Protein AF-0000000084753609 (afdb_homodimer)

pLDDT: mean 96.53, std 3.6, range [73.69, 98.88]

Nearest PDB structures (foldseek):
  3itw-assembly1_B-2  TM=7.436E-01  e=1.232E-09  Micromonospora sp. ML1
  3r4q-assembly2_D  TM=7.495E-01  e=1.807E-09  Agrobacterium fabrum str. C58
  3r4q-assembly3_E-2  TM=7.412E-01  e=5.348E-09  Agrobacterium fabrum str. C58
  4mym-assembly1_A-2  TM=7.554E-01  e=1.226E-08  Nocardioides sp. JS614
  2rbb-assembly1_B  TM=7.616E-01  e=1.679E-07  Paraburkholderia phytofirmans PsJN

Sequence (252 aa):
MTLRMELFTSDMEKSVNFYTEVLDFTMEGEKINKSYQPIKKGNVVLGIGPIGKLSKDHHFDPNLKNTQKGYGVEIVLEVDDIKEVYEQVKSNGYPIHGPLRMQSWGLEDFRLVDPDGYYLRITSKQMTLRMELFTSDMEKSVNFYTEVLDFTMEGEKINKSYQPIKKGNVVLGIGPIGKLSKDHHFDPNLKNTQKGYGVEIVLEVDDIKEVYEQVKSNGYPIHGPLRMQSWGLEDFRLVDPDGYYLRITSKQ

Foldseek 3Di:
DDDAEEDAAQDQVQQVCCCCQLVNWDWPDPDDDAAWTWTDDVRYIYIYHHLCPDDCPDPDHSPDDPDAGQVPHEAEAEDADQVVSLVSNVVVVADWPADWDQDPVGKTWTWDAGPSGHIYIYIYDD/DDDAEEDAAQDQVQQVCCCCQLVNWDWPDDDDDAAWTWTDDVRYIYIYHHLCPDDCPDPDHSPDDPDAGQVPHEAEAEDADQVVSLVSNVVVVADWPADWDQDPVGKTWTWDAGPRGHIYIYIYDD

Secondary structure (DSSP, 8-state):
-EEEEEEEES-HHHHHHIIIIIS--EESSSS--TT-EEEEETTEEEEEEEGGGS-TTSSS-TT--SPPTTTTEEEEEEES-HHHHHHHHHHTTPPPSEEEEE-TTS-EEEEEE-TT--EEEEEE--/-EEEEEEEES-HHHHHHIIIIIS--EESSSS--TT-EEEEETTEEEEEEEGGGS-TTSSS-TT--SPPTTTTEEEEEEES-HHHHHHHHHHHTPPPSEEEEE-TTS-EEEEEE-TT--EEEEEE--

Solvent-accessible surface area (backbone atoms only — not comparable to full-atom values): 13675 Å² total; per-residue (Å²): 73,45,61,36,38,36,42,43,29,92,47,54,66,60,46,52,46,45,44,34,71,49,66,59,30,43,60,75,73,93,60,87,46,73,77,52,37,59,34,35,42,78,69,28,45,39,33,40,30,41,31,78,72,49,51,87,84,41,93,54,61,54,78,66,70,94,62,62,34,23,34,47,38,38,44,31,39,32,30,89,53,48,66,60,52,52,50,46,25,51,73,68,65,53,76,73,72,36,71,78,40,81,42,94,89,73,42,43,32,30,27,40,59,48,88,68,48,38,38,34,35,45,26,37,61,133,74,44,61,39,36,36,42,43,30,92,49,56,66,61,44,53,45,45,44,34,71,50,67,60,31,44,60,75,73,93,59,86,46,74,76,53,36,58,33,34,43,78,71,28,45,38,35,38,29,41,30,78,73,50,51,86,83,41,95,52,62,54,79,66,72,94,64,60,34,24,34,48,39,38,42,32,40,31,28,89,52,47,66,58,53,51,50,45,27,51,73,68,65,53,76,71,69,37,70,79,41,80,42,94,88,74,42,43,33,30,28,40,58,49,86,69,47,37,38,34,35,45,27,36,60,132

InterPro domains:
  IPR004360 Glyoxalase/fosfomycin resistance/dioxygenase domain [PF00903] (5-120)
  IPR029068 Glyoxalase/Bleomycin resistance protein/Dihydroxybiphenyl dioxygenase [G3DSA:3.10.180.10] (2-126)
  IPR029068 Glyoxalase/Bleomycin resistance protein/Dihydroxybiphenyl dioxygenase [SSF54593] (5-123)
  IPR037523 Vicinal oxygen chelate (VOC), core domain [PS51819] (1-125)

Structure (mmCIF, N/CA/C/O backbone):
data_AF-0000000084753609-model_v1
#
loop_
_entity.id
_entity.type
_entity.pdbx_description
1 pol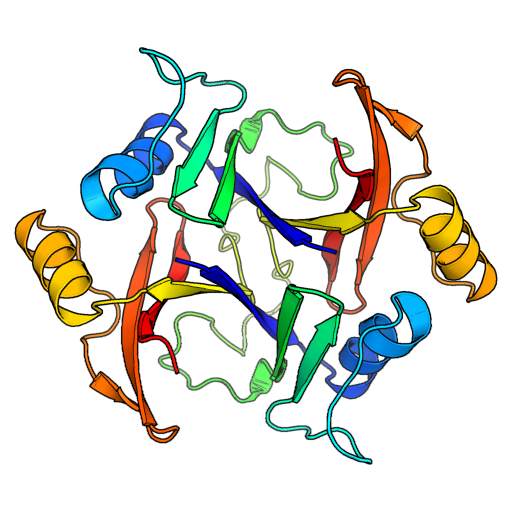ymer 'Glyoxalase/bleomycin resistance protein/dioxygenase'
#
loop_
_atom_site.group_PDB
_atom_site.id
_atom_site.type_symbol
_atom_site.label_atom_id
_atom_site.label_alt_id
_atom_site.label_comp_id
_atom_site.label_asym_id
_atom_site.label_entity_id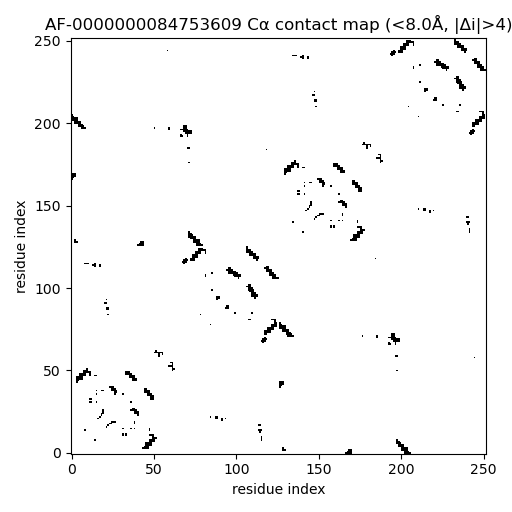
_atom_site.label_seq_id
_atom_site.pdbx_PDB_ins_code
_atom_site.Cartn_x
_atom_site.Cartn_y
_atom_site.Cartn_z
_atom_site.occupancy
_atom_site.B_iso_or_equiv
_atom_site.auth_seq_id
_atom_site.auth_comp_id
_atom_site.auth_asym_id
_atom_site.auth_atom_id
_atom_site.pdbx_PDB_model_num
ATOM 1 N N . MET A 1 1 ? 4.141 -13.195 8.695 1 94.94 1 MET A N 1
ATOM 2 C CA . MET A 1 1 ? 4.16 -12.305 7.539 1 94.94 1 MET A CA 1
ATOM 3 C C . MET A 1 1 ? 3.863 -10.867 7.957 1 94.94 1 MET A C 1
ATOM 5 O O . MET A 1 1 ? 2.982 -10.625 8.781 1 94.94 1 MET A O 1
ATOM 9 N N . THR A 1 2 ? 4.637 -9.867 7.418 1 96.19 2 THR A N 1
ATOM 10 C CA . THR A 1 2 ? 4.41 -8.453 7.711 1 96.19 2 THR A CA 1
ATOM 11 C C . THR A 1 2 ? 4.312 -7.645 6.422 1 96.19 2 THR A C 1
ATOM 13 O O . THR A 1 2 ? 4.75 -8.094 5.363 1 96.19 2 THR A O 1
ATOM 16 N N . LEU A 1 3 ? 3.684 -6.508 6.535 1 97.75 3 LEU A N 1
ATOM 17 C CA . LEU A 1 3 ? 3.443 -5.625 5.402 1 97.75 3 LEU A CA 1
ATOM 18 C C . LEU A 1 3 ? 4.27 -4.348 5.523 1 97.75 3 LEU A C 1
ATOM 20 O O . LEU A 1 3 ? 4.297 -3.719 6.582 1 97.75 3 LEU A O 1
ATOM 24 N N . ARG A 1 4 ? 4.984 -4.039 4.445 1 97.62 4 ARG A N 1
ATOM 25 C CA . ARG A 1 4 ? 5.598 -2.73 4.246 1 97.62 4 ARG A CA 1
ATOM 26 C C . ARG A 1 4 ? 5.27 -2.178 2.861 1 97.62 4 ARG A C 1
ATOM 28 O O . ARG A 1 4 ? 4.664 -2.869 2.039 1 97.62 4 ARG A O 1
ATOM 35 N N . MET A 1 5 ? 5.605 -0.916 2.697 1 98.38 5 MET A N 1
ATOM 36 C CA . MET A 1 5 ? 5.332 -0.312 1.396 1 98.38 5 MET A CA 1
ATOM 37 C C . MET A 1 5 ? 6.508 0.546 0.938 1 98.38 5 MET A C 1
ATOM 39 O O . MET A 1 5 ? 7.152 1.205 1.754 1 98.38 5 MET A O 1
ATOM 43 N N . GLU A 1 6 ? 6.758 0.455 -0.326 1 98.69 6 GLU A N 1
ATOM 44 C CA . GLU A 1 6 ? 7.586 1.458 -0.986 1 98.69 6 GLU A CA 1
ATOM 45 C C . GLU A 1 6 ? 6.734 2.461 -1.756 1 98.69 6 GLU A C 1
ATOM 47 O O . GLU A 1 6 ? 5.848 2.072 -2.521 1 98.69 6 GLU A O 1
ATOM 52 N N . LEU A 1 7 ? 6.938 3.682 -1.468 1 98.81 7 LEU A N 1
ATOM 53 C CA . LEU A 1 7 ? 6.309 4.758 -2.225 1 98.81 7 LEU A CA 1
ATOM 54 C C . LEU A 1 7 ? 7.336 5.484 -3.088 1 98.81 7 LEU A C 1
ATOM 56 O O . LEU A 1 7 ? 8.289 6.07 -2.566 1 98.81 7 LEU A O 1
ATOM 60 N N . PHE A 1 8 ? 7.148 5.395 -4.371 1 98.69 8 PHE A N 1
ATOM 61 C CA . PHE A 1 8 ? 8.031 6.098 -5.293 1 98.69 8 PHE A CA 1
ATOM 62 C C . PHE A 1 8 ? 7.504 7.5 -5.586 1 98.69 8 PHE A C 1
ATOM 64 O O . PHE A 1 8 ? 6.391 7.652 -6.086 1 98.69 8 PHE A O 1
ATOM 71 N N . THR A 1 9 ? 8.281 8.461 -5.289 1 98.25 9 THR A N 1
ATOM 72 C CA . THR A 1 9 ? 7.789 9.828 -5.238 1 98.25 9 THR A CA 1
ATOM 73 C C . THR A 1 9 ? 8.586 10.727 -6.184 1 98.25 9 THR A C 1
ATOM 75 O O . THR A 1 9 ? 9.68 10.367 -6.613 1 98.25 9 THR A O 1
ATOM 78 N N . SER A 1 10 ? 8.016 11.883 -6.578 1 97.38 10 SER A N 1
ATOM 79 C CA . SER A 1 10 ? 8.641 12.836 -7.492 1 97.38 10 SER A CA 1
ATOM 80 C C . SER A 1 10 ? 9.555 13.797 -6.75 1 97.38 10 SER A C 1
ATOM 82 O O . SER A 1 10 ? 10.414 14.445 -7.359 1 97.38 10 SER A O 1
ATOM 84 N N . ASP A 1 11 ? 9.328 13.984 -5.445 1 97.56 11 ASP A N 1
ATOM 85 C CA . ASP A 1 11 ? 10.094 14.875 -4.59 1 97.56 11 ASP A CA 1
ATOM 86 C C . ASP A 1 11 ? 10.312 14.266 -3.207 1 97.56 11 ASP A C 1
ATOM 88 O O . ASP A 1 11 ? 9.438 14.352 -2.342 1 97.56 11 ASP A O 1
ATOM 92 N N . MET A 1 12 ? 11.5 13.734 -2.957 1 97.75 12 MET A N 1
ATOM 93 C CA . MET A 1 12 ? 11.836 13 -1.738 1 97.75 12 MET A CA 1
ATOM 94 C C . MET A 1 12 ? 11.641 13.883 -0.506 1 97.75 12 MET A C 1
ATOM 96 O O . MET A 1 12 ? 11.047 13.445 0.482 1 97.75 12 MET A O 1
ATOM 100 N N . GLU A 1 13 ? 12.109 15.055 -0.576 1 97.75 13 GLU A N 1
ATOM 101 C CA . GLU A 1 13 ? 12.062 15.953 0.574 1 97.75 13 GLU A CA 1
ATOM 102 C C . GLU A 1 13 ? 10.625 16.281 0.97 1 97.75 13 GLU A C 1
ATOM 104 O O . GLU A 1 13 ? 10.266 16.188 2.146 1 97.75 13 GLU A O 1
ATOM 109 N N . LYS A 1 14 ? 9.766 16.609 0.002 1 98.19 14 LYS A N 1
ATOM 110 C CA . LYS A 1 14 ? 8.359 16.906 0.275 1 98.19 14 LYS A CA 1
ATOM 111 C C . LYS A 1 14 ? 7.652 15.703 0.891 1 98.19 14 LYS A C 1
ATOM 113 O O . LYS A 1 14 ? 6.883 15.844 1.843 1 98.19 14 LYS A O 1
ATOM 118 N N . SER A 1 15 ? 7.949 14.555 0.366 1 98.5 15 SER A N 1
ATOM 119 C CA . SER A 1 15 ? 7.312 13.336 0.855 1 98.5 15 SER A CA 1
ATOM 120 C C . SER A 1 15 ? 7.762 13.008 2.275 1 98.5 15 SER A C 1
ATOM 122 O O . SER A 1 15 ? 6.934 12.812 3.166 1 98.5 15 SER A O 1
ATOM 124 N N . VAL A 1 16 ? 9.07 12.977 2.482 1 98.44 16 VAL A N 1
ATOM 125 C CA . VAL A 1 16 ? 9.602 12.633 3.797 1 98.44 16 VAL A CA 1
ATOM 126 C C . VAL A 1 16 ? 9.117 13.641 4.832 1 98.44 16 VAL A C 1
ATOM 128 O O . VAL A 1 16 ? 8.711 13.266 5.934 1 98.44 16 VAL A O 1
ATOM 131 N N . ASN A 1 17 ? 9.094 14.938 4.492 1 97.81 17 ASN A N 1
ATOM 132 C CA . ASN A 1 17 ? 8.633 15.977 5.406 1 97.81 17 ASN A CA 1
ATOM 133 C C . ASN A 1 17 ? 7.164 15.797 5.773 1 97.81 17 ASN A C 1
ATOM 135 O O . ASN A 1 17 ? 6.781 16 6.93 1 97.81 17 ASN A O 1
ATOM 139 N N . PHE A 1 18 ? 6.371 15.414 4.809 1 98.69 18 PHE A N 1
ATOM 140 C CA . PHE A 1 18 ? 4.965 15.164 5.102 1 98.69 18 PHE A CA 1
ATOM 141 C C . PHE A 1 18 ? 4.824 14.086 6.176 1 98.69 18 PHE A C 1
ATOM 143 O O . PHE A 1 18 ? 4.133 14.289 7.176 1 98.69 18 PHE A O 1
ATOM 150 N N . TYR A 1 19 ? 5.465 12.984 6.004 1 98.62 19 TYR A N 1
ATOM 151 C CA . TYR A 1 19 ? 5.281 11.852 6.906 1 98.62 19 TYR A CA 1
ATOM 152 C C . TYR A 1 19 ? 5.922 12.125 8.266 1 98.62 19 TYR A C 1
ATOM 154 O O . TYR A 1 19 ? 5.41 11.688 9.297 1 98.62 19 TYR A O 1
ATOM 162 N N . THR A 1 20 ? 7.062 12.867 8.281 1 97.94 20 THR A N 1
ATOM 163 C CA . THR A 1 20 ? 7.758 13.086 9.547 1 97.94 20 THR A CA 1
ATOM 164 C C . THR A 1 20 ? 7.137 14.258 10.305 1 97.94 20 THR A C 1
ATOM 166 O O . THR A 1 20 ? 6.906 14.164 11.516 1 97.94 20 THR A O 1
ATOM 169 N N . GLU A 1 21 ? 6.773 15.32 9.602 1 97.38 21 GLU A N 1
ATOM 170 C CA . GLU A 1 21 ? 6.316 16.531 10.273 1 97.38 21 GLU A CA 1
ATOM 171 C C . GLU A 1 21 ? 4.805 16.5 10.5 1 97.38 21 GLU A C 1
ATOM 173 O O . GLU A 1 21 ? 4.316 16.953 11.531 1 97.38 21 GLU A O 1
ATOM 178 N N . VAL A 1 22 ? 4.078 15.977 9.547 1 98 22 VAL A N 1
ATOM 179 C CA . VAL A 1 22 ? 2.621 16.016 9.625 1 98 22 VAL A CA 1
ATOM 180 C C . VAL A 1 22 ? 2.117 14.773 10.375 1 98 22 VAL A C 1
ATOM 182 O O . VAL A 1 22 ? 1.206 14.875 11.203 1 98 22 VAL A O 1
ATOM 185 N N . LEU A 1 23 ? 2.77 13.609 10.148 1 98.12 23 LEU A N 1
ATOM 186 C CA . LEU A 1 23 ? 2.236 12.375 10.711 1 98.12 23 LEU A CA 1
ATOM 187 C C . LEU A 1 23 ? 3.18 11.805 11.766 1 98.12 23 LEU A C 1
ATOM 189 O O . LEU A 1 23 ? 2.922 10.734 12.312 1 98.12 23 LEU A O 1
ATOM 193 N N . ASP A 1 24 ? 4.281 12.406 12.023 1 97.38 24 ASP A N 1
ATOM 194 C CA . ASP A 1 24 ? 5.188 12.133 1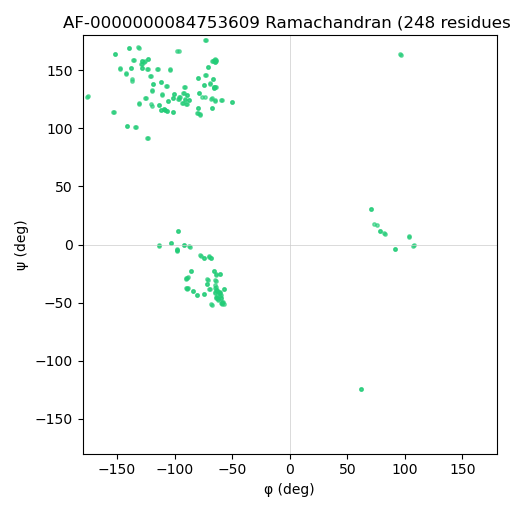3.133 1 97.38 24 ASP A CA 1
ATOM 195 C C . ASP A 1 24 ? 5.902 10.797 12.93 1 97.38 24 ASP A C 1
ATOM 197 O O . ASP A 1 24 ? 6.133 10.055 13.898 1 97.38 24 ASP A O 1
ATOM 201 N N . PHE A 1 25 ? 6.129 10.422 11.688 1 98.38 25 PHE A N 1
ATOM 202 C CA . PHE A 1 25 ? 7.039 9.305 11.438 1 98.38 25 PHE A CA 1
ATOM 203 C C . PHE A 1 25 ? 8.469 9.68 11.828 1 98.38 25 PHE A C 1
ATOM 205 O O . PHE A 1 25 ? 8.805 10.859 11.906 1 98.38 25 PHE A O 1
ATOM 212 N N . THR A 1 26 ? 9.242 8.625 12.07 1 98 26 THR A N 1
ATOM 213 C CA . THR A 1 26 ? 10.648 8.828 12.383 1 98 26 THR A CA 1
ATOM 214 C C . THR A 1 26 ? 11.531 8.406 11.211 1 98 26 THR A C 1
ATOM 216 O O . THR A 1 26 ? 11.258 7.398 10.555 1 98 26 THR A O 1
ATOM 219 N N . MET A 1 27 ? 12.492 9.156 10.875 1 95.81 27 MET A N 1
ATOM 220 C CA . MET A 1 27 ? 13.516 8.758 9.914 1 95.81 27 MET A CA 1
ATOM 221 C C . MET A 1 27 ? 14.867 8.578 10.594 1 95.81 27 MET A C 1
ATOM 223 O O . MET A 1 27 ? 15.18 9.273 11.562 1 95.81 27 MET A O 1
ATOM 227 N N . GLU A 1 28 ? 15.523 7.574 10.156 1 88.5 28 GLU A N 1
ATOM 228 C CA . GLU A 1 28 ? 16.891 7.41 10.656 1 88.5 28 GLU A CA 1
ATOM 229 C C . GLU A 1 28 ? 17.859 8.336 9.922 1 88.5 28 GLU A C 1
ATOM 231 O O . GLU A 1 28 ? 17.703 8.586 8.727 1 88.5 28 GLU A O 1
ATOM 236 N N . GLY A 1 29 ? 18.812 8.844 10.648 1 90.69 29 GLY A N 1
ATOM 237 C CA . GLY A 1 29 ? 19.812 9.703 10.055 1 90.69 29 GLY A CA 1
ATOM 238 C C . GLY A 1 29 ? 19.5 11.18 10.227 1 90.69 29 GLY A C 1
ATOM 239 O O . GLY A 1 29 ? 18.375 11.555 10.516 1 90.69 29 GLY A O 1
ATOM 240 N N . GLU A 1 30 ? 20.438 12.031 10.047 1 90.56 30 GLU A N 1
ATOM 241 C CA . GLU A 1 30 ? 20.297 13.477 10.258 1 90.56 30 GLU A CA 1
ATOM 242 C C . GLU A 1 30 ? 19.812 14.172 8.992 1 90.56 30 GLU A C 1
ATOM 244 O O . GLU A 1 30 ? 19.25 15.266 9.055 1 90.56 30 GLU A O 1
ATOM 249 N N . LYS A 1 31 ? 20.172 13.523 7.891 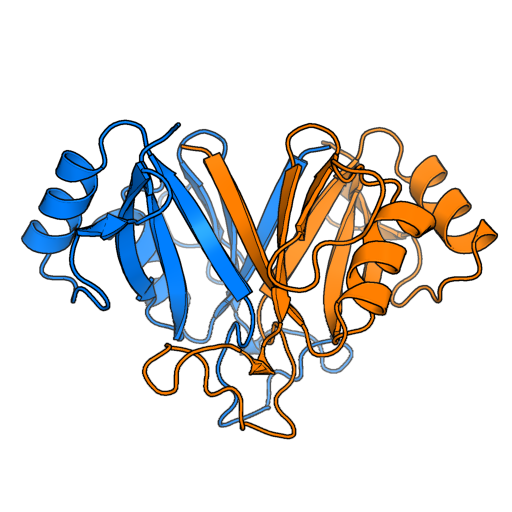1 95.88 31 LYS A N 1
ATOM 250 C CA . LYS A 1 31 ? 19.766 14.094 6.605 1 95.88 31 LYS A CA 1
ATOM 251 C C . LYS A 1 31 ? 18.969 13.078 5.777 1 95.88 31 LYS A C 1
ATOM 253 O O . LYS A 1 31 ? 19.172 11.867 5.914 1 95.88 31 LYS A O 1
ATOM 258 N N . ILE A 1 32 ? 18.109 13.633 4.961 1 96.62 32 ILE A N 1
ATOM 259 C CA . ILE A 1 32 ? 17.328 12.781 4.074 1 96.62 32 ILE A CA 1
ATOM 260 C C . ILE A 1 32 ? 18.234 12.141 3.029 1 96.62 32 ILE A C 1
ATOM 262 O O . ILE A 1 32 ? 19 12.844 2.352 1 96.62 32 ILE A O 1
ATOM 266 N N . ASN A 1 33 ? 18.156 10.82 2.977 1 96.06 33 ASN A N 1
ATOM 267 C CA . ASN A 1 33 ? 18.781 10.117 1.861 1 96.06 33 ASN A CA 1
ATOM 268 C C . ASN A 1 33 ? 17.906 10.164 0.609 1 96.06 33 ASN A C 1
ATOM 270 O O . ASN A 1 33 ? 16.844 9.531 0.554 1 96.06 33 ASN A O 1
ATOM 274 N N . LYS A 1 34 ? 18.406 10.859 -0.371 1 94.88 34 LYS A N 1
ATOM 275 C CA . LYS A 1 34 ? 17.594 11.148 -1.546 1 94.88 34 LYS A CA 1
ATOM 276 C C . LYS A 1 34 ? 17.5 9.93 -2.467 1 94.88 34 LYS A C 1
ATOM 278 O O . LYS A 1 34 ? 16.719 9.93 -3.42 1 94.88 34 LYS A O 1
ATOM 283 N N . SER A 1 35 ? 18.25 8.922 -2.238 1 95.25 35 SER A N 1
ATOM 284 C CA . SER A 1 35 ? 18.172 7.699 -3.027 1 95.25 35 SER A CA 1
ATOM 285 C C . SER A 1 35 ? 17.172 6.723 -2.436 1 95.25 35 SER A C 1
ATOM 287 O O . SER A 1 35 ? 16.609 5.895 -3.154 1 95.25 35 SER A O 1
ATOM 289 N N . TYR A 1 36 ? 17 6.766 -1.198 1 96.94 36 TYR A N 1
ATOM 290 C CA . TYR A 1 36 ? 16.062 5.898 -0.483 1 96.94 36 TYR A CA 1
ATOM 291 C C . TYR A 1 36 ? 16 6.273 0.994 1 96.94 36 TYR A C 1
ATOM 293 O O . TYR A 1 36 ? 17.031 6.32 1.675 1 96.94 36 TYR A O 1
ATOM 301 N N . GLN A 1 37 ? 14.82 6.492 1.535 1 98.12 37 GLN A N 1
ATOM 302 C CA . GLN A 1 37 ? 14.672 6.895 2.93 1 98.12 37 GLN A CA 1
ATOM 303 C C . GLN A 1 37 ? 13.578 6.09 3.623 1 98.12 37 GLN A C 1
ATOM 305 O O . GLN A 1 37 ? 12.391 6.371 3.449 1 98.12 37 GLN A O 1
ATOM 310 N N . PRO A 1 38 ? 13.984 5.09 4.406 1 97.81 38 PRO A N 1
ATOM 311 C CA . PRO A 1 38 ? 12.977 4.438 5.25 1 97.81 38 PRO A CA 1
ATOM 312 C C . PRO A 1 38 ? 12.477 5.34 6.375 1 97.81 38 PRO A C 1
ATOM 314 O O . PRO A 1 38 ? 13.258 6.094 6.961 1 97.81 38 PRO A O 1
ATOM 317 N N . ILE A 1 39 ? 11.172 5.32 6.621 1 98.31 39 ILE A N 1
ATOM 318 C CA . ILE A 1 39 ? 10.562 6 7.758 1 98.31 39 ILE A CA 1
ATOM 319 C C . ILE A 1 39 ? 9.68 5.023 8.531 1 98.31 39 ILE A C 1
ATOM 321 O O . ILE A 1 39 ? 9.164 4.059 7.965 1 98.31 39 ILE A O 1
ATOM 325 N N . LYS A 1 40 ? 9.547 5.293 9.828 1 97.94 40 LYS A N 1
ATOM 326 C CA . LYS A 1 40 ? 8.867 4.324 10.68 1 97.94 40 LYS A CA 1
ATOM 327 C C . LYS A 1 40 ? 8 5.02 11.727 1 97.94 40 LYS A C 1
ATOM 329 O O . LYS A 1 40 ? 8.344 6.113 12.188 1 97.94 40 LYS A O 1
ATOM 334 N N . LYS A 1 41 ? 6.934 4.445 12.078 1 97.69 41 LYS A N 1
ATOM 335 C CA . LYS A 1 41 ? 6.098 4.816 13.219 1 97.69 41 LYS A CA 1
ATOM 336 C C . LYS A 1 41 ? 5.324 3.613 13.75 1 97.69 41 LYS A C 1
ATOM 338 O O . LYS A 1 41 ? 4.492 3.041 13.047 1 97.69 41 LYS A O 1
ATOM 343 N N . GLY A 1 42 ? 5.637 3.189 14.984 1 95 42 GLY A N 1
ATOM 344 C CA . GLY A 1 42 ? 5.078 1.94 15.477 1 95 42 GLY A CA 1
ATOM 345 C C . GLY A 1 42 ? 5.492 0.734 14.656 1 95 42 GLY A C 1
ATOM 346 O O . GLY A 1 42 ? 6.68 0.519 14.414 1 95 42 GLY A O 1
ATOM 347 N N . ASN A 1 43 ? 4.516 0.015 14.172 1 93.62 43 ASN A N 1
ATOM 348 C CA . ASN A 1 43 ? 4.793 -1.178 13.383 1 93.62 43 ASN A CA 1
ATOM 349 C C . ASN A 1 43 ? 4.742 -0.879 11.883 1 93.62 43 ASN A C 1
ATOM 351 O O . ASN A 1 43 ? 4.758 -1.798 11.062 1 93.62 43 ASN A O 1
ATOM 355 N N . VAL A 1 44 ? 4.703 0.391 11.547 1 97.56 44 VAL A N 1
ATOM 356 C CA . VAL A 1 44 ? 4.598 0.775 10.141 1 97.56 44 VAL A CA 1
ATOM 357 C C . VAL A 1 44 ? 5.969 1.184 9.609 1 97.56 44 VAL A C 1
ATOM 359 O O . VAL A 1 44 ? 6.664 1.997 10.227 1 97.56 44 VAL A O 1
ATOM 362 N N . VAL A 1 45 ? 6.344 0.621 8.508 1 97.06 45 VAL A N 1
ATOM 363 C CA . VAL A 1 45 ? 7.555 1.004 7.785 1 97.06 45 VAL A CA 1
ATOM 364 C C . VAL A 1 45 ? 7.211 1.355 6.34 1 97.06 45 VAL A C 1
ATOM 366 O O . VAL A 1 45 ? 6.551 0.576 5.645 1 97.06 45 VAL A O 1
ATOM 369 N N . LEU A 1 46 ? 7.609 2.484 5.961 1 98.44 46 LEU A N 1
ATOM 370 C CA . LEU A 1 46 ? 7.508 2.939 4.578 1 98.44 46 LEU A CA 1
ATOM 371 C C . LEU A 1 46 ? 8.891 3.24 4 1 98.44 46 LEU A C 1
ATOM 373 O O . LEU A 1 46 ? 9.734 3.822 4.68 1 98.44 46 LEU A O 1
ATOM 377 N N . GLY A 1 47 ? 9.117 2.762 2.854 1 98.38 47 GLY A N 1
ATOM 378 C CA . GLY A 1 47 ? 10.258 3.219 2.068 1 98.38 47 GLY A CA 1
ATOM 379 C C . GLY A 1 47 ? 9.891 4.285 1.055 1 98.38 47 GLY A C 1
ATOM 380 O O . GLY A 1 47 ? 8.969 4.098 0.255 1 98.38 47 GLY A O 1
ATOM 381 N N . ILE A 1 48 ? 10.562 5.359 1.138 1 98.62 48 ILE A N 1
ATOM 382 C CA . ILE A 1 48 ? 10.344 6.445 0.186 1 98.62 48 ILE A CA 1
ATOM 383 C C . ILE A 1 48 ? 11.508 6.5 -0.803 1 98.62 48 ILE A C 1
ATOM 385 O O . ILE A 1 48 ? 12.672 6.543 -0.399 1 98.62 48 ILE A O 1
ATOM 389 N N . GLY A 1 49 ? 11.25 6.414 -2.076 1 98.38 49 GLY A N 1
ATOM 390 C CA . GLY A 1 49 ? 12.258 6.473 -3.125 1 98.38 49 GLY A CA 1
ATOM 391 C C . GLY A 1 49 ? 11.844 7.352 -4.293 1 98.38 49 GLY A C 1
ATOM 392 O O . GLY A 1 49 ? 10.656 7.617 -4.492 1 98.38 49 GLY A O 1
ATOM 393 N N . PRO A 1 50 ? 12.867 7.781 -5.039 1 98.25 50 PRO A N 1
ATOM 394 C CA . PRO A 1 50 ? 12.555 8.617 -6.203 1 98.25 50 PRO A CA 1
ATOM 395 C C . PRO A 1 50 ? 12.07 7.805 -7.398 1 98.25 50 PRO A C 1
ATOM 397 O O . PRO A 1 50 ? 12.734 6.852 -7.816 1 98.25 50 PRO A O 1
ATOM 400 N N . ILE A 1 51 ? 10.953 8.258 -7.961 1 97.75 51 ILE A N 1
ATOM 401 C CA . ILE A 1 51 ? 10.398 7.531 -9.094 1 97.75 51 ILE A CA 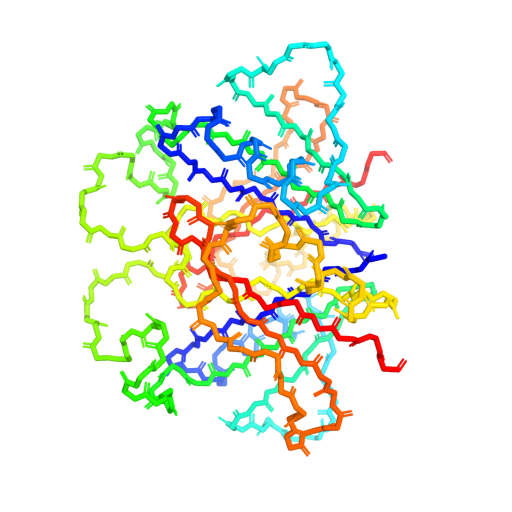1
ATOM 402 C C . ILE A 1 51 ? 11.281 7.727 -10.32 1 97.75 51 ILE A C 1
ATOM 404 O O . ILE A 1 51 ? 11.438 6.816 -11.141 1 97.75 51 ILE A O 1
ATOM 408 N N . GLY A 1 52 ? 11.938 8.859 -10.422 1 96.31 52 GLY A N 1
ATOM 409 C CA . GLY A 1 52 ? 12.766 9.195 -11.57 1 96.31 52 GLY A CA 1
ATOM 410 C C . GLY A 1 52 ? 14.031 8.367 -11.664 1 96.31 52 GLY A C 1
ATOM 411 O O . GLY A 1 52 ? 14.695 8.359 -12.695 1 96.31 52 GLY A O 1
ATOM 412 N N . LYS A 1 53 ? 14.344 7.594 -10.586 1 96.25 53 LYS A N 1
ATOM 413 C CA . LYS A 1 53 ? 15.57 6.805 -10.555 1 96.25 53 LYS A CA 1
ATOM 414 C C . LYS A 1 53 ? 15.289 5.328 -10.812 1 96.25 53 LYS A C 1
ATOM 416 O O . LYS A 1 53 ? 16.203 4.5 -10.773 1 96.25 53 LYS A O 1
ATOM 421 N N . LEU A 1 54 ? 14.031 5.004 -11.047 1 96.81 54 LEU A N 1
ATOM 422 C CA . LEU A 1 54 ? 13.688 3.627 -11.391 1 96.81 54 LEU A CA 1
ATOM 423 C C . LEU A 1 54 ? 14.273 3.244 -12.742 1 96.81 54 LEU A C 1
ATOM 425 O O . LEU A 1 54 ? 14.328 4.07 -13.656 1 96.81 54 LEU A O 1
ATOM 429 N N . SER A 1 55 ? 14.703 2.033 -12.789 1 95.12 55 SER A N 1
ATOM 430 C CA . SER A 1 55 ? 15.188 1.532 -14.07 1 95.12 55 SER A CA 1
ATOM 431 C C . SER A 1 55 ? 14.062 1.488 -15.109 1 95.12 55 SER A C 1
ATOM 433 O O . SER A 1 55 ? 12.891 1.415 -14.75 1 95.12 55 SER A O 1
ATOM 435 N N . LYS A 1 56 ? 14.422 1.481 -16.391 1 92.25 56 LYS A N 1
ATOM 436 C CA . LYS A 1 56 ? 13.453 1.423 -17.484 1 92.25 56 LYS A CA 1
ATOM 437 C C . LYS A 1 56 ? 12.711 0.088 -17.484 1 92.25 56 LYS A C 1
ATOM 439 O O . LYS A 1 56 ? 11.594 -0.004 -17.984 1 92.25 56 LYS A O 1
ATOM 444 N N . ASP A 1 57 ? 13.336 -0.89 -16.891 1 94.06 57 ASP A N 1
ATOM 445 C CA . ASP A 1 57 ? 12.75 -2.229 -16.891 1 94.06 57 ASP A CA 1
ATOM 446 C C . ASP A 1 57 ? 11.875 -2.449 -15.656 1 94.06 57 ASP A C 1
ATOM 448 O O . ASP A 1 57 ? 11.297 -3.521 -15.484 1 94.06 57 ASP A O 1
ATOM 452 N N . HIS A 1 58 ? 11.805 -1.457 -14.844 1 96.94 58 HIS A N 1
ATOM 453 C CA . HIS A 1 58 ? 10.953 -1.555 -13.664 1 96.94 58 HIS A CA 1
ATOM 454 C C . HIS A 1 58 ? 9.484 -1.674 -14.055 1 96.94 58 HIS A C 1
ATOM 456 O O . HIS A 1 58 ? 9.086 -1.25 -15.141 1 96.94 58 HIS A O 1
ATOM 462 N N . HIS A 1 59 ? 8.758 -2.191 -13.211 1 97.62 59 HIS A N 1
ATOM 463 C CA . HIS A 1 59 ? 7.324 -2.336 -13.43 1 97.62 59 HIS A CA 1
ATOM 464 C C . HIS A 1 59 ? 6.668 -0.987 -13.703 1 97.62 59 HIS A C 1
ATOM 466 O O . HIS A 1 59 ? 5.746 -0.895 -14.523 1 97.62 59 HIS A O 1
ATOM 472 N N . PHE A 1 60 ? 7.145 0.033 -12.992 1 97.62 60 PHE A N 1
ATOM 473 C CA . PHE A 1 60 ? 6.641 1.387 -13.188 1 97.62 60 PHE A CA 1
ATOM 474 C C . PHE A 1 60 ? 7.484 2.137 -14.211 1 97.62 60 PHE A C 1
ATOM 476 O O . PHE A 1 60 ? 8.711 2.156 -14.117 1 97.62 60 PHE A O 1
ATOM 483 N N . ASP A 1 61 ? 6.809 2.736 -15.156 1 96.19 61 ASP A N 1
ATOM 484 C CA . ASP A 1 61 ? 7.48 3.637 -16.094 1 96.19 61 ASP A CA 1
ATOM 485 C C . ASP A 1 61 ? 7.746 4.996 -15.445 1 96.19 61 ASP A C 1
ATOM 487 O O . ASP A 1 61 ? 6.812 5.766 -15.203 1 96.19 61 ASP A O 1
ATOM 491 N N . PRO A 1 62 ? 8.977 5.309 -15.211 1 94.44 62 PRO A N 1
ATOM 492 C CA . PRO A 1 62 ? 9.266 6.566 -14.516 1 94.44 62 PRO A CA 1
ATOM 493 C C . PRO A 1 62 ? 8.938 7.797 -15.359 1 94.44 62 PRO A C 1
ATOM 495 O O . PRO A 1 62 ? 8.898 8.914 -14.844 1 94.44 62 PRO A O 1
ATOM 498 N N . ASN A 1 63 ? 8.688 7.59 -16.609 1 92.25 63 ASN A N 1
ATOM 499 C CA . ASN A 1 63 ? 8.453 8.711 -17.516 1 92.25 63 ASN A CA 1
ATOM 500 C C . ASN A 1 63 ? 6.957 8.953 -17.734 1 92.25 63 ASN A C 1
ATOM 502 O O . ASN A 1 63 ? 6.57 9.867 -18.453 1 92.25 63 ASN A O 1
ATOM 506 N N . LEU A 1 64 ? 6.238 8.055 -17.156 1 88.25 64 LEU A N 1
ATOM 507 C CA . LEU A 1 64 ? 4.797 8.219 -17.312 1 88.25 64 LEU A CA 1
ATOM 508 C C . LEU A 1 64 ? 4.316 9.492 -16.641 1 88.25 64 LEU A C 1
ATOM 510 O O . LEU A 1 64 ? 4.605 9.719 -15.461 1 88.25 64 LEU A O 1
ATOM 514 N N . LYS A 1 65 ? 3.66 10.25 -17.531 1 80.25 65 LYS A N 1
ATOM 515 C CA . LYS A 1 65 ? 3.102 11.492 -17.031 1 80.25 65 LYS A CA 1
ATOM 516 C C . LYS A 1 65 ? 1.59 11.391 -16.844 1 80.25 65 LYS A C 1
ATOM 518 O O . LYS A 1 65 ? 0.956 10.484 -17.406 1 80.25 65 LYS A O 1
ATOM 523 N N . ASN A 1 66 ? 1.011 12.07 -15.977 1 82.19 66 ASN A N 1
ATOM 524 C CA . ASN A 1 66 ? -0.432 12.219 -15.805 1 82.19 66 ASN A CA 1
ATOM 525 C C . ASN A 1 66 ? -1.059 10.961 -15.219 1 82.19 66 ASN A C 1
ATOM 527 O O . ASN A 1 66 ? -2.168 10.578 -15.594 1 82.19 66 ASN A O 1
ATOM 531 N N . THR A 1 67 ? -0.337 10.18 -14.68 1 90.44 67 THR A N 1
ATOM 532 C CA . THR A 1 67 ? -0.868 9.023 -13.961 1 90.44 67 THR A CA 1
ATOM 533 C C . THR A 1 67 ? -0.987 9.32 -12.469 1 90.44 67 THR A C 1
ATOM 535 O O . THR A 1 67 ? -0.047 9.828 -11.852 1 90.44 67 THR A O 1
ATOM 538 N N . GLN A 1 68 ? -2.131 9.102 -11.977 1 95.56 68 GLN A N 1
ATOM 539 C CA . GLN A 1 68 ? -2.355 9.289 -10.547 1 95.56 68 GLN A CA 1
ATOM 540 C C . GLN A 1 68 ? -1.593 8.25 -9.727 1 95.56 68 GLN A C 1
ATOM 542 O O . GLN A 1 68 ? -1.857 7.047 -9.836 1 95.56 68 GLN A O 1
ATOM 547 N N . LYS A 1 69 ? -0.683 8.695 -8.93 1 97.44 69 LYS A N 1
ATOM 548 C CA . LYS A 1 69 ? 0.046 7.766 -8.078 1 97.44 69 LYS A CA 1
ATOM 549 C C . LYS A 1 69 ? -0.882 7.121 -7.047 1 97.44 69 LYS A C 1
ATOM 551 O O . LYS A 1 69 ? -1.729 7.797 -6.461 1 97.44 69 LYS A O 1
ATOM 556 N N . GLY A 1 70 ? -0.708 5.785 -6.934 1 98.38 70 GLY A N 1
ATOM 557 C CA . GLY A 1 70 ? -1.493 5.055 -5.953 1 98.38 70 GLY A CA 1
ATOM 558 C C . GLY A 1 70 ? -2.916 4.785 -6.406 1 98.38 70 GLY A C 1
ATOM 559 O O . GLY A 1 70 ? -3.766 4.391 -5.605 1 98.38 70 GLY A O 1
ATOM 560 N N . TYR A 1 71 ? -3.189 5.023 -7.684 1 98.19 71 TYR A N 1
ATOM 561 C CA . TYR A 1 71 ? -4.547 4.77 -8.148 1 98.19 71 TYR A CA 1
ATOM 562 C C . TYR A 1 71 ? -5.012 3.377 -7.742 1 98.19 71 TYR A C 1
ATOM 564 O O . TYR A 1 71 ? -4.336 2.385 -8.023 1 98.19 71 TYR A O 1
ATOM 572 N N . GLY A 1 72 ? -6.133 3.352 -7.004 1 98.5 72 GLY A N 1
ATOM 573 C CA . GLY A 1 72 ? -6.711 2.082 -6.598 1 98.5 72 GLY A CA 1
ATOM 574 C C . GLY A 1 72 ? -6.203 1.599 -5.25 1 98.5 72 GLY A C 1
ATOM 575 O O . GLY A 1 72 ? -6.648 0.564 -4.75 1 98.5 72 GLY A O 1
ATOM 576 N N . VAL A 1 73 ? -5.273 2.271 -4.602 1 98.88 73 VAL A N 1
ATOM 577 C CA . VAL A 1 73 ? -4.73 1.877 -3.307 1 98.88 73 VAL A CA 1
ATOM 578 C C . VAL A 1 73 ? -5.121 2.904 -2.246 1 98.88 73 VAL A C 1
ATOM 580 O O . VAL A 1 73 ? -4.855 4.098 -2.402 1 98.88 73 VAL A O 1
ATOM 583 N N . GLU A 1 74 ? -5.812 2.48 -1.251 1 98.88 74 GLU A N 1
ATOM 584 C CA . GLU A 1 74 ? -6.004 3.283 -0.048 1 98.88 74 GLU A CA 1
ATOM 585 C C . GLU A 1 74 ? -5.086 2.816 1.08 1 98.88 74 GLU A C 1
ATOM 587 O O . GLU A 1 74 ? -5.191 1.678 1.541 1 98.88 74 GLU A O 1
ATOM 592 N N . ILE A 1 75 ? -4.133 3.633 1.495 1 98.88 75 ILE A N 1
ATOM 593 C CA . ILE A 1 75 ? -3.223 3.35 2.6 1 98.88 75 ILE A CA 1
ATOM 594 C C . ILE A 1 75 ? -3.92 3.631 3.928 1 98.88 75 ILE A C 1
ATOM 596 O O . ILE A 1 75 ? -4.309 4.77 4.203 1 98.88 75 ILE A O 1
ATOM 600 N N . VAL A 1 76 ? -4.066 2.621 4.695 1 98.56 76 VAL A N 1
ATOM 601 C CA . VAL A 1 76 ? -4.832 2.762 5.93 1 98.56 76 VAL A CA 1
ATOM 602 C C . VAL A 1 76 ? -3.893 2.688 7.133 1 98.56 76 VAL A C 1
ATOM 604 O O . VAL A 1 76 ? -3.238 1.665 7.355 1 98.56 76 VAL A O 1
ATOM 607 N N . LEU A 1 77 ? -3.822 3.736 7.859 1 98.5 77 LEU A N 1
ATOM 608 C CA . LEU A 1 77 ? -3.039 3.809 9.086 1 98.5 77 LEU A CA 1
ATOM 609 C C . LEU A 1 77 ? -3.949 3.801 10.312 1 98.5 77 LEU A C 1
ATOM 611 O O . LEU A 1 77 ? -4.727 4.738 10.523 1 98.5 77 LEU A O 1
ATOM 615 N N . GLU A 1 78 ? -3.854 2.805 11.062 1 97.75 78 GLU A N 1
ATOM 616 C CA . GLU A 1 78 ? -4.625 2.695 12.297 1 97.75 78 GLU A CA 1
ATOM 617 C C . GLU A 1 78 ? -3.873 3.303 13.477 1 97.75 78 GLU A C 1
ATOM 619 O O . GLU A 1 78 ? -2.723 2.945 13.734 1 97.75 78 GLU A O 1
ATOM 624 N N . VAL A 1 79 ? -4.574 4.168 14.18 1 98.06 79 VAL A N 1
ATOM 625 C CA . VAL A 1 79 ? -3.889 4.898 15.242 1 98.06 79 VAL A CA 1
ATOM 626 C C . VAL A 1 79 ? -4.645 4.73 16.562 1 98.06 79 VAL A C 1
ATOM 628 O O . VAL A 1 79 ? -5.844 4.449 16.562 1 98.06 79 VAL A O 1
ATOM 631 N N . ASP A 1 80 ? -3.994 4.906 17.688 1 96.06 80 ASP A N 1
ATOM 632 C CA . ASP A 1 80 ? -4.582 4.73 19.016 1 96.06 80 ASP A CA 1
ATOM 633 C C . ASP A 1 80 ? -5.512 5.891 19.359 1 96.06 80 ASP A C 1
ATOM 635 O O . ASP A 1 80 ? -6.586 5.684 19.938 1 96.06 80 ASP A O 1
ATOM 639 N N . ASP A 1 81 ? -5.117 7.078 19.062 1 97 81 ASP A N 1
ATOM 640 C CA . ASP A 1 81 ? -5.879 8.281 19.375 1 97 81 ASP A CA 1
ATOM 641 C C . ASP A 1 81 ? -6.145 9.094 18.109 1 97 81 ASP A C 1
ATOM 643 O O . ASP A 1 81 ? -5.359 9.984 17.75 1 97 81 ASP A O 1
ATOM 647 N N . ILE A 1 82 ? -7.258 8.844 17.484 1 98.25 82 ILE A N 1
ATOM 648 C CA . ILE A 1 82 ? -7.617 9.414 16.203 1 98.25 82 ILE A CA 1
ATOM 649 C C . ILE A 1 82 ? -7.789 10.93 16.328 1 98.25 82 ILE A C 1
ATOM 651 O O . ILE A 1 82 ? -7.41 11.688 15.438 1 98.25 82 ILE A O 1
ATOM 655 N N . LYS A 1 83 ? -8.297 11.398 17.453 1 97.69 83 LYS A N 1
ATOM 656 C CA . LYS A 1 83 ? -8.508 12.828 17.656 1 97.69 83 LYS A CA 1
ATOM 657 C C . LYS A 1 83 ? -7.184 13.57 17.797 1 97.69 83 LYS A C 1
ATOM 659 O O . LYS A 1 83 ? -7.027 14.672 17.266 1 97.69 83 LYS A O 1
ATOM 664 N N . GLU A 1 84 ? -6.316 12.938 18.453 1 97.81 84 GLU A N 1
ATOM 665 C CA . GLU A 1 84 ? -4.992 13.531 18.609 1 97.81 84 GLU A CA 1
ATOM 666 C C . GLU A 1 84 ? -4.305 13.711 17.266 1 97.81 84 GLU A C 1
ATOM 668 O O . GLU A 1 84 ? -3.736 14.766 16.984 1 97.81 84 GLU A O 1
ATOM 673 N N . VAL A 1 85 ? -4.32 12.672 16.422 1 98.12 85 VAL A N 1
ATOM 674 C CA . VAL A 1 85 ? -3.674 12.727 15.117 1 98.12 85 VAL A CA 1
ATOM 675 C C . VAL A 1 85 ? -4.375 13.766 14.242 1 98.12 85 VAL A C 1
ATOM 677 O O . VAL A 1 85 ? -3.719 14.531 13.523 1 98.12 85 VAL A O 1
ATOM 680 N N . TYR A 1 86 ? -5.676 13.773 14.32 1 98.44 86 TYR A N 1
ATOM 681 C CA . TYR A 1 86 ? -6.457 14.742 13.562 1 98.44 86 TYR A CA 1
ATOM 682 C C . TYR A 1 86 ? -6.059 16.172 13.93 1 98.44 86 TYR A C 1
ATOM 684 O O . TYR A 1 86 ? -5.801 16.984 13.047 1 98.44 86 TYR A O 1
ATOM 692 N N . GLU A 1 87 ? -5.996 16.484 15.188 1 97.94 87 GLU A N 1
ATOM 693 C CA . GLU A 1 87 ? -5.637 17.812 15.664 1 97.94 87 GLU A CA 1
ATOM 694 C C . GLU A 1 87 ? -4.203 18.172 15.297 1 97.94 87 GLU A C 1
ATOM 696 O O . GLU A 1 87 ? -3.904 19.328 14.977 1 97.94 87 GLU A O 1
ATOM 701 N N . GLN A 1 88 ? -3.377 17.219 15.367 1 97.44 88 GLN A N 1
ATOM 702 C CA . GLN A 1 88 ? -1.988 17.406 14.969 1 97.44 88 GLN A CA 1
ATOM 703 C C . GLN A 1 88 ? -1.891 17.828 13.508 1 97.44 88 GLN A C 1
ATOM 705 O O . GLN A 1 88 ? -1.173 18.781 13.172 1 97.44 88 GLN A O 1
ATOM 710 N N . VAL A 1 89 ? -2.555 17.109 12.656 1 98.31 89 VAL A N 1
ATOM 711 C CA . VAL A 1 89 ? -2.537 17.406 11.227 1 98.31 89 VAL A CA 1
ATOM 712 C C . VAL A 1 89 ? -3.088 18.812 10.992 1 98.31 89 VAL A C 1
ATOM 714 O O . VAL A 1 89 ? -2.49 19.609 10.258 1 98.31 89 VAL A O 1
ATOM 717 N N . LYS A 1 90 ? -4.141 19.172 11.625 1 97.31 90 LYS A N 1
ATOM 718 C CA . LYS A 1 90 ? -4.77 20.484 11.492 1 97.31 90 LYS A CA 1
ATOM 719 C C . LYS A 1 90 ? -3.838 21.578 11.977 1 97.31 90 LYS A C 1
ATOM 721 O O . LYS A 1 90 ? -3.717 22.625 11.336 1 97.31 90 LYS A O 1
ATOM 726 N N . SER A 1 91 ? -3.244 21.328 13.086 1 96.94 91 SER A N 1
ATOM 727 C CA . SER A 1 91 ? -2.365 22.312 13.688 1 96.94 91 SER A CA 1
ATOM 728 C C . SER A 1 91 ? -1.154 22.594 12.805 1 96.94 91 SER A C 1
ATOM 730 O O . SER A 1 91 ? -0.619 23.703 12.805 1 96.94 91 SER A O 1
ATOM 732 N N . ASN A 1 92 ? -0.753 21.562 12.086 1 96.88 92 ASN A N 1
ATOM 733 C CA . ASN A 1 92 ? 0.354 21.703 11.148 1 96.88 92 ASN A CA 1
ATOM 734 C C . ASN A 1 92 ? -0.067 22.469 9.898 1 96.88 92 ASN A C 1
ATOM 736 O O . ASN A 1 92 ? 0.778 22.875 9.094 1 96.88 92 ASN A O 1
ATOM 740 N N . GLY A 1 93 ? -1.332 22.656 9.75 1 97.44 93 GLY A N 1
ATOM 741 C CA . GLY A 1 93 ? -1.87 23.406 8.625 1 97.44 93 GLY A CA 1
ATOM 742 C C . GLY A 1 93 ? -1.993 22.578 7.359 1 97.44 93 GLY A C 1
ATOM 743 O O . GLY A 1 93 ? -2.188 23.125 6.27 1 97.44 93 GLY A O 1
ATOM 744 N N . TYR A 1 94 ? -1.81 21.266 7.422 1 97.94 94 TYR A N 1
ATOM 745 C CA . TYR A 1 94 ? -1.948 20.406 6.242 1 97.94 94 TYR A CA 1
ATOM 746 C C . TYR A 1 94 ? -3.416 20.219 5.883 1 97.94 94 TYR A C 1
ATOM 748 O O . TYR A 1 94 ? -4.258 20.031 6.766 1 97.94 94 TYR A O 1
ATOM 756 N N . PRO A 1 95 ? -3.746 20.281 4.617 1 97.94 95 PRO A N 1
ATOM 757 C CA . PRO A 1 95 ? -5.148 20.188 4.207 1 97.94 95 PRO A CA 1
ATOM 758 C C . PRO A 1 95 ? -5.754 18.812 4.5 1 97.94 95 PRO A C 1
ATOM 760 O O . PRO A 1 95 ? -5.133 17.781 4.211 1 97.94 95 PRO A O 1
ATOM 763 N N . ILE A 1 96 ? -6.973 18.875 5.043 1 98 96 ILE A N 1
ATOM 764 C CA . ILE A 1 96 ? -7.754 17.656 5.246 1 98 96 ILE A CA 1
ATOM 765 C C . ILE A 1 96 ? -8.562 17.344 3.988 1 98 96 ILE A C 1
ATOM 767 O O . ILE A 1 96 ? -9.297 18.203 3.49 1 98 96 ILE A O 1
ATOM 771 N N . HIS A 1 97 ? -8.398 16.141 3.436 1 97.12 97 HIS A N 1
ATOM 772 C CA . HIS A 1 97 ? -9.109 15.75 2.227 1 97.12 97 HIS A CA 1
ATOM 773 C C . HIS A 1 97 ? -10.531 15.312 2.545 1 97.12 97 HIS A C 1
ATOM 775 O O . HIS A 1 97 ? -11.461 15.617 1.793 1 97.12 97 HIS A O 1
ATOM 781 N N . GLY A 1 98 ? -10.758 14.539 3.584 1 96.69 98 GLY A N 1
ATOM 782 C CA . GLY A 1 98 ? -12.016 14.117 4.176 1 96.69 98 GLY A CA 1
ATOM 783 C C . GLY A 1 98 ? -12.062 14.305 5.68 1 96.69 98 GLY A C 1
ATOM 784 O O . GLY A 1 98 ? -11.188 13.805 6.398 1 96.69 98 GLY A O 1
ATOM 785 N N . PRO A 1 99 ? -13.016 15.078 6.195 1 96.81 99 PRO A N 1
ATOM 786 C CA . PRO A 1 99 ? -13.016 15.406 7.625 1 96.81 99 PRO A CA 1
ATOM 787 C C . PRO A 1 99 ? -13.242 14.18 8.508 1 96.81 99 PRO A C 1
ATOM 789 O O . PRO A 1 99 ? -13.727 13.148 8.023 1 96.81 99 PRO A O 1
ATOM 792 N N . LEU A 1 100 ? -12.82 14.344 9.75 1 98.25 100 LEU A N 1
ATOM 793 C CA . LEU A 1 100 ? -13.039 13.305 10.75 1 98.25 100 LEU A CA 1
ATOM 794 C C . LEU A 1 100 ? -14.523 13 10.922 1 98.25 100 LEU A C 1
ATOM 796 O O . LEU A 1 100 ? -15.328 13.922 11.109 1 98.25 100 LEU A O 1
ATOM 800 N N . ARG A 1 101 ? -14.859 11.734 10.742 1 97.62 101 ARG A N 1
ATOM 801 C CA . ARG A 1 101 ? -16.266 11.344 10.852 1 97.62 101 ARG A CA 1
ATOM 802 C C . ARG A 1 101 ? -16.391 9.93 11.414 1 97.62 101 ARG A C 1
ATOM 804 O O . ARG A 1 101 ? -15.5 9.102 11.227 1 97.62 101 ARG A O 1
ATOM 811 N N . MET A 1 102 ? -17.469 9.688 12.07 1 97.12 102 MET A N 1
ATOM 812 C CA . MET A 1 102 ? -17.875 8.336 12.422 1 97.12 102 MET A CA 1
ATOM 813 C C . MET A 1 102 ? -18.453 7.605 11.211 1 97.12 102 MET A C 1
ATOM 815 O O . MET A 1 102 ? -19.359 8.102 10.547 1 97.12 102 MET A O 1
ATOM 819 N N . GLN A 1 103 ? -17.891 6.477 10.984 1 96.06 103 GLN A N 1
ATOM 820 C CA . GLN A 1 103 ? -18.328 5.73 9.805 1 96.06 103 GLN A CA 1
ATOM 821 C C . GLN A 1 103 ? -19.375 4.684 10.172 1 96.06 103 GLN A C 1
ATOM 823 O O . GLN A 1 103 ? -19.562 4.371 11.352 1 96.06 103 GLN A O 1
ATOM 828 N N . SER A 1 104 ? -20.016 4.176 9.172 1 93.12 104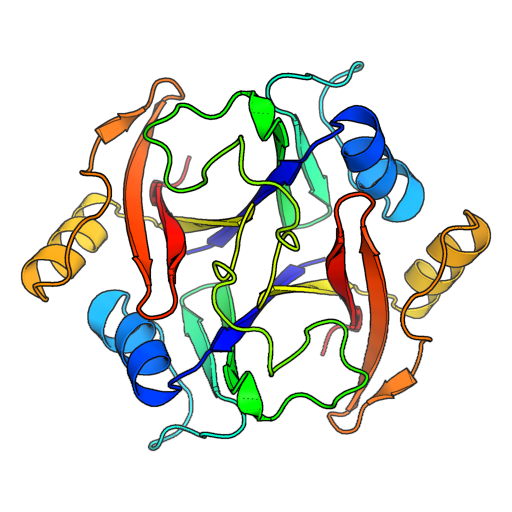 SER A N 1
ATOM 829 C CA . SER A 1 104 ? -21.094 3.221 9.375 1 93.12 104 SER A CA 1
ATOM 830 C C . SER A 1 104 ? -20.578 1.939 10.023 1 93.12 104 SER A C 1
ATOM 832 O O . SER A 1 104 ? -21.344 1.227 10.68 1 93.12 104 SER A O 1
ATOM 834 N N . TRP A 1 105 ? -19.359 1.644 9.836 1 91.56 105 TRP A N 1
ATOM 835 C CA . TRP A 1 105 ? -18.781 0.417 10.383 1 91.56 105 TRP A CA 1
ATOM 836 C C . TRP A 1 105 ? -18.297 0.639 11.812 1 91.56 105 TRP A C 1
ATOM 838 O O . TRP A 1 105 ? -17.672 -0.247 12.406 1 91.56 105 TRP A O 1
ATOM 848 N N . GLY A 1 106 ? -18.391 1.827 12.383 1 93 106 GLY A N 1
ATOM 849 C CA . GLY A 1 106 ? -18.234 2.043 13.812 1 93 106 GLY A CA 1
ATOM 850 C C . GLY A 1 106 ? -16.891 2.637 14.195 1 93 106 GLY A C 1
ATOM 851 O O . GLY A 1 106 ? -16.562 2.729 15.383 1 93 106 GLY A O 1
ATOM 852 N N . LEU A 1 107 ? -16.078 3.021 13.25 1 96.12 107 LEU A N 1
ATOM 853 C CA . LEU A 1 107 ? -14.789 3.645 13.516 1 96.12 107 LEU A CA 1
ATOM 854 C C . LEU A 1 107 ? -14.766 5.086 13.023 1 96.12 107 LEU A C 1
ATOM 856 O O . LEU A 1 107 ? -15.492 5.438 12.086 1 96.12 107 LEU A O 1
ATOM 860 N N . GLU A 1 108 ? -14 5.906 13.633 1 97.94 108 GLU A N 1
ATOM 861 C CA . GLU A 1 108 ? -13.742 7.262 13.156 1 97.94 108 GLU A CA 1
ATOM 862 C C . GLU A 1 108 ? -12.516 7.312 12.25 1 97.94 108 GLU A C 1
ATOM 864 O O . GLU A 1 108 ? -11.516 6.652 12.523 1 97.94 108 GLU A O 1
ATOM 869 N N . ASP A 1 109 ? -12.68 8.023 11.18 1 98.62 109 ASP A N 1
ATOM 870 C CA . ASP A 1 109 ? -11.508 8.18 10.328 1 98.62 109 ASP A CA 1
ATOM 871 C C . ASP A 1 109 ? -11.562 9.5 9.562 1 98.62 109 ASP A C 1
ATOM 873 O O . ASP A 1 109 ? -12.555 10.219 9.625 1 98.62 109 ASP A O 1
ATOM 877 N N . PHE A 1 110 ? -10.516 9.922 9.039 1 98.62 110 PHE A N 1
ATOM 878 C CA . PHE A 1 110 ? -10.398 11.023 8.086 1 98.62 110 PHE A CA 1
ATOM 879 C C . PHE A 1 110 ? -9.398 10.695 6.992 1 98.62 110 PHE A C 1
ATOM 881 O O . PHE A 1 110 ? -8.727 9.656 7.047 1 98.62 110 PHE A O 1
ATOM 888 N N . ARG A 1 111 ? -9.391 11.516 5.98 1 98.69 111 ARG A N 1
ATOM 889 C CA . ARG A 1 111 ? -8.578 11.211 4.809 1 98.69 111 ARG A CA 1
ATOM 890 C C . ARG A 1 111 ? -7.559 12.312 4.539 1 98.69 111 ARG A C 1
ATOM 892 O O . ARG A 1 111 ? -7.852 13.492 4.738 1 98.69 111 ARG A O 1
ATOM 899 N N . LEU A 1 112 ? -6.426 11.906 4.082 1 98.81 112 LEU A N 1
ATOM 900 C CA . LEU A 1 112 ? -5.359 12.773 3.596 1 98.81 112 LEU A CA 1
ATOM 901 C C . LEU A 1 112 ? -4.902 12.344 2.205 1 98.81 112 LEU A C 1
ATOM 903 O O . LEU A 1 112 ? -5.102 11.195 1.81 1 98.81 112 LEU A O 1
ATOM 907 N N . VAL A 1 113 ? -4.363 13.242 1.5 1 98.81 113 VAL A N 1
ATOM 908 C CA . VAL A 1 113 ? -3.598 12.977 0.286 1 98.81 113 VAL A CA 1
ATOM 909 C C . VAL A 1 113 ? -2.174 13.5 0.447 1 98.81 113 VAL A C 1
ATOM 911 O O . VAL A 1 113 ? -1.971 14.688 0.729 1 98.81 113 VAL A O 1
ATOM 914 N N . ASP A 1 114 ? -1.226 12.594 0.327 1 98.69 114 ASP A N 1
ATOM 915 C CA . ASP A 1 114 ? 0.142 13.039 0.565 1 98.69 114 ASP A CA 1
ATOM 916 C C . ASP A 1 114 ? 0.653 13.883 -0.601 1 98.69 114 ASP A C 1
ATOM 918 O O . ASP A 1 114 ? -0.046 14.062 -1.601 1 98.69 114 ASP A O 1
ATOM 922 N N . PRO A 1 115 ? 1.805 14.461 -0.603 1 98.25 115 PRO A N 1
ATOM 923 C CA . PRO A 1 115 ? 2.264 15.43 -1.595 1 98.25 115 PRO A CA 1
ATOM 924 C C . PRO A 1 115 ? 2.309 14.859 -3.01 1 98.25 115 PRO A C 1
ATOM 926 O O . PRO A 1 115 ? 2.254 15.609 -3.986 1 98.25 115 PRO A O 1
ATOM 929 N N . ASP A 1 116 ? 2.453 13.531 -3.15 1 97.88 116 ASP A N 1
ATOM 930 C CA . ASP A 1 116 ? 2.545 12.922 -4.473 1 97.88 116 ASP A CA 1
ATOM 931 C C . ASP A 1 116 ? 1.191 12.367 -4.918 1 97.88 116 ASP A C 1
ATOM 933 O O . ASP A 1 116 ? 1.071 11.812 -6.012 1 97.88 116 ASP A O 1
ATOM 937 N N . GLY A 1 117 ? 0.215 12.453 -4.012 1 97.88 117 GLY A N 1
ATOM 938 C CA . GLY A 1 117 ? -1.123 12.062 -4.43 1 97.88 117 GLY A CA 1
ATOM 939 C C . GLY A 1 117 ? -1.569 10.742 -3.842 1 97.88 117 GLY A C 1
ATOM 940 O O . GLY A 1 117 ? -2.68 10.281 -4.109 1 97.88 117 GLY A O 1
ATOM 941 N N . TYR A 1 118 ? -0.734 10.086 -3.062 1 98.81 118 TYR A N 1
ATOM 942 C CA . TYR A 1 118 ? -1.148 8.844 -2.416 1 98.81 118 TYR A CA 1
ATOM 943 C C . TYR A 1 118 ? -2.281 9.094 -1.429 1 98.81 118 TYR A C 1
ATOM 945 O O . TYR A 1 118 ? -2.244 10.062 -0.665 1 98.81 118 TYR A O 1
ATOM 953 N N . TYR A 1 119 ? -3.271 8.242 -1.469 1 98.88 119 TYR A N 1
ATOM 954 C CA . TYR A 1 119 ? -4.508 8.375 -0.707 1 98.88 119 TYR A CA 1
ATOM 955 C C . TYR A 1 119 ? -4.414 7.633 0.622 1 98.88 119 TYR A C 1
ATOM 957 O O . TYR A 1 119 ? -4.148 6.426 0.649 1 98.88 119 TYR A O 1
ATOM 965 N N . LEU A 1 120 ? -4.598 8.359 1.756 1 98.88 120 LEU A N 1
ATOM 966 C CA . LEU A 1 120 ? -4.465 7.797 3.094 1 98.88 120 LEU A CA 1
ATOM 967 C C . LEU A 1 120 ? -5.781 7.891 3.857 1 98.88 120 LEU A C 1
ATOM 969 O O . LEU A 1 120 ? -6.473 8.906 3.783 1 98.88 120 LEU A O 1
ATOM 973 N N . ARG A 1 121 ? -6.059 6.879 4.516 1 98.81 121 ARG A N 1
ATOM 974 C CA . ARG A 1 121 ? -7.086 6.895 5.555 1 98.81 121 ARG A CA 1
ATOM 975 C C . ARG A 1 121 ? -6.469 6.711 6.938 1 98.81 121 ARG A C 1
ATOM 977 O O . ARG A 1 121 ? -5.797 5.707 7.195 1 98.81 121 ARG A O 1
ATOM 984 N N . ILE A 1 122 ? -6.57 7.68 7.77 1 98.75 122 ILE A N 1
ATOM 985 C CA . ILE A 1 122 ? -6.227 7.547 9.18 1 98.75 122 ILE A CA 1
ATOM 986 C C . ILE A 1 122 ? -7.457 7.125 9.977 1 98.75 122 ILE A C 1
ATOM 988 O O . ILE A 1 122 ? -8.508 7.773 9.898 1 98.75 122 ILE A O 1
ATOM 992 N N . THR A 1 123 ? -7.32 6.062 10.68 1 98.56 123 THR A N 1
ATOM 993 C CA . THR A 1 123 ? -8.508 5.512 11.328 1 98.56 123 THR A CA 1
ATOM 994 C C . THR A 1 123 ? -8.188 5.055 12.75 1 98.56 123 THR A C 1
ATOM 996 O O . THR A 1 123 ? -7.043 4.719 13.055 1 98.56 123 THR A O 1
ATOM 999 N N . SER A 1 124 ? -9.219 5.09 13.625 1 97.06 124 SER A N 1
ATOM 1000 C CA . SER A 1 124 ? -9.062 4.578 14.984 1 97.06 124 SER A CA 1
ATOM 1001 C C . SER A 1 124 ? -8.953 3.057 14.992 1 97.06 124 SER A C 1
ATOM 1003 O O . SER A 1 124 ? -9.406 2.391 14.055 1 97.06 124 SER A O 1
ATOM 1005 N N . LYS A 1 125 ? -8.258 2.594 16.047 1 89.5 125 LYS A N 1
ATOM 1006 C CA . LYS A 1 125 ? -8.164 1.146 16.219 1 89.5 125 LYS A CA 1
ATOM 1007 C C . LYS A 1 125 ? -9.492 0.56 16.688 1 89.5 125 LYS A C 1
ATOM 1009 O O . LYS A 1 125 ? -10.234 1.212 17.422 1 89.5 125 LYS A O 1
ATOM 1014 N N . GLN A 1 126 ? -9.789 -0.679 16.234 1 74.06 126 GLN A N 1
ATOM 1015 C CA . GLN A 1 126 ? -10.969 -1.395 16.688 1 74.06 126 GLN A CA 1
ATOM 1016 C C . GLN A 1 126 ? -10.82 -1.817 18.156 1 74.06 126 GLN A C 1
ATOM 1018 O O . GLN A 1 126 ? -9.711 -2.064 18.625 1 74.06 126 GLN A O 1
ATOM 1023 N N . MET B 1 1 ? 0.634 2.129 16.125 1 94.81 1 MET B N 1
ATOM 1024 C CA . MET B 1 1 ? 0.146 2.348 14.766 1 94.81 1 MET B CA 1
ATOM 1025 C C . MET B 1 1 ? 0.364 1.108 13.906 1 94.81 1 MET B C 1
ATOM 1027 O O . MET B 1 1 ? 1.414 0.469 13.984 1 94.81 1 MET B O 1
ATOM 1031 N N . THR B 1 2 ? -0.664 0.711 13.086 1 96.12 2 THR B N 1
ATOM 1032 C CA . THR B 1 2 ? -0.547 -0.432 12.188 1 96.12 2 THR B CA 1
ATOM 1033 C C . THR B 1 2 ? -0.955 -0.048 10.773 1 96.12 2 THR B C 1
ATOM 1035 O O . THR B 1 2 ? -1.637 0.958 10.562 1 96.12 2 THR B O 1
ATOM 1038 N N . LEU B 1 3 ? -0.471 -0.815 9.836 1 97.75 3 LEU B N 1
ATOM 1039 C CA . LEU B 1 3 ? -0.705 -0.569 8.414 1 97.75 3 LEU B CA 1
ATOM 1040 C C . LEU B 1 3 ? -1.616 -1.638 7.824 1 97.75 3 LEU B C 1
ATOM 1042 O O . LEU B 1 3 ? -1.405 -2.832 8.047 1 97.75 3 LEU B O 1
ATOM 1046 N N . ARG B 1 4 ? -2.656 -1.191 7.133 1 97.56 4 ARG B N 1
ATOM 1047 C CA . ARG B 1 4 ? -3.453 -2.033 6.246 1 97.56 4 ARG B CA 1
ATOM 1048 C C . ARG B 1 4 ? -3.662 -1.362 4.895 1 97.56 4 ARG B C 1
ATOM 1050 O O . ARG B 1 4 ? -3.268 -0.21 4.699 1 97.56 4 ARG B O 1
ATOM 1057 N N . MET B 1 5 ? -4.191 -2.133 3.984 1 98.38 5 MET B N 1
ATOM 1058 C CA . MET B 1 5 ? -4.418 -1.56 2.662 1 98.38 5 MET B CA 1
ATOM 1059 C C . MET B 1 5 ? -5.777 -1.979 2.113 1 98.38 5 MET B C 1
ATOM 1061 O O . MET B 1 5 ? -6.227 -3.102 2.352 1 98.38 5 MET B O 1
ATOM 1065 N N . GLU B 1 6 ? -6.387 -1.047 1.454 1 98.69 6 GLU B N 1
ATOM 1066 C CA . GLU B 1 6 ? -7.504 -1.37 0.571 1 98.69 6 GLU B CA 1
ATOM 1067 C C . GLU B 1 6 ? -7.062 -1.385 -0.891 1 98.69 6 GLU B C 1
ATOM 1069 O O . GLU B 1 6 ? -6.41 -0.45 -1.357 1 98.69 6 GLU B O 1
ATOM 1074 N N . LEU B 1 7 ? -7.332 -2.455 -1.528 1 98.81 7 LEU B N 1
ATOM 1075 C CA . LEU B 1 7 ? -7.109 -2.559 -2.967 1 98.81 7 LEU B CA 1
ATOM 1076 C C . LEU B 1 7 ? -8.438 -2.576 -3.721 1 98.81 7 LEU B C 1
ATOM 1078 O O . LEU B 1 7 ? -9.258 -3.477 -3.525 1 98.81 7 LEU B O 1
ATOM 1082 N N . PHE B 1 8 ? -8.641 -1.562 -4.516 1 98.69 8 PHE B N 1
ATOM 1083 C CA . PHE B 1 8 ? -9.844 -1.502 -5.332 1 98.69 8 PHE B CA 1
ATOM 1084 C C . PHE B 1 8 ? -9.625 -2.176 -6.68 1 98.69 8 PHE B C 1
ATOM 1086 O O . PHE B 1 8 ? -8.734 -1.777 -7.438 1 98.69 8 PHE B O 1
ATOM 1093 N N . THR B 1 9 ? -10.398 -3.148 -6.949 1 98.25 9 THR B N 1
ATOM 1094 C CA . THR B 1 9 ? -10.102 -4.051 -8.055 1 98.25 9 THR B CA 1
ATOM 1095 C C . THR B 1 9 ? -11.258 -4.082 -9.047 1 98.25 9 THR B C 1
ATOM 1097 O O . THR B 1 9 ? -12.375 -3.676 -8.727 1 98.25 9 THR B O 1
ATOM 1100 N N . SER B 1 10 ? -10.992 -4.516 -10.297 1 97.38 10 SER B N 1
ATOM 1101 C CA . SER B 1 10 ? -11.984 -4.59 -11.359 1 97.38 10 SER B CA 1
ATOM 1102 C C . SER B 1 10 ? -12.758 -5.902 -11.312 1 97.38 10 SER B C 1
ATOM 1104 O O . SER B 1 10 ? -13.836 -6.02 -11.898 1 97.38 10 SER B O 1
ATOM 1106 N N . ASP B 1 11 ? -12.18 -6.934 -10.703 1 97.56 11 ASP B N 1
ATOM 1107 C CA . ASP B 1 11 ? -12.758 -8.266 -10.586 1 97.56 11 ASP B CA 1
ATOM 1108 C C . ASP B 1 11 ? -12.461 -8.875 -9.211 1 97.56 11 ASP B C 1
ATOM 1110 O O . ASP B 1 11 ? -11.383 -9.43 -9 1 97.56 11 ASP B O 1
ATOM 1114 N N . MET B 1 12 ? -13.438 -8.852 -8.312 1 97.81 12 MET B N 1
ATOM 1115 C CA . MET B 1 12 ? -13.289 -9.273 -6.922 1 97.81 12 MET B CA 1
ATOM 1116 C C . MET B 1 12 ? -12.852 -10.734 -6.84 1 97.81 12 MET B C 1
ATOM 1118 O O . MET B 1 12 ? -11.93 -11.07 -6.09 1 97.81 12 MET B O 1
ATOM 1122 N N . GLU B 1 13 ? -13.469 -11.547 -7.582 1 97.81 13 GLU B N 1
ATOM 1123 C CA . GLU B 1 13 ? -13.203 -12.984 -7.52 1 97.81 13 GLU B CA 1
ATOM 1124 C C . GLU B 1 13 ? -11.766 -13.289 -7.934 1 97.81 13 GLU B C 1
ATOM 1126 O O . GLU B 1 13 ? -11.062 -14.031 -7.25 1 97.81 13 GLU B O 1
ATOM 1131 N N . LYS B 1 14 ? -11.289 -12.703 -9.039 1 98.19 14 LYS B N 1
ATOM 1132 C CA . LYS B 1 14 ? -9.922 -12.914 -9.508 1 98.19 14 LYS B CA 1
ATOM 1133 C C . LYS B 1 14 ? -8.906 -12.445 -8.469 1 98.19 14 LYS B C 1
ATOM 1135 O O . LYS B 1 14 ? -7.914 -13.125 -8.211 1 98.19 14 LYS B O 1
ATOM 1140 N N . SER B 1 15 ? -9.195 -11.32 -7.891 1 98.5 15 SER B N 1
ATOM 1141 C CA . SER B 1 15 ? -8.281 -10.75 -6.906 1 98.5 15 SER B CA 1
ATOM 1142 C C . SER B 1 15 ? -8.227 -11.609 -5.645 1 98.5 15 SER B C 1
ATOM 1144 O O . SER B 1 15 ? -7.152 -12.008 -5.199 1 98.5 15 SER B O 1
ATOM 1146 N N . VAL B 1 16 ? -9.398 -11.914 -5.094 1 98.38 16 VAL B N 1
ATOM 1147 C CA . VAL B 1 16 ? -9.453 -12.695 -3.859 1 98.38 16 VAL B CA 1
ATOM 1148 C C . VAL B 1 16 ? -8.82 -14.07 -4.086 1 98.38 16 VAL B C 1
ATOM 1150 O O . VAL B 1 16 ? -8.055 -14.547 -3.25 1 98.38 16 VAL B O 1
ATOM 1153 N N . ASN B 1 17 ? -9.07 -14.695 -5.23 1 97.75 17 ASN B N 1
ATOM 1154 C CA . ASN B 1 17 ? -8.5 -16 -5.547 1 97.75 17 ASN B CA 1
ATOM 1155 C C . ASN B 1 17 ? -6.98 -15.945 -5.633 1 97.75 17 ASN B C 1
ATOM 1157 O O . ASN B 1 17 ? -6.297 -16.859 -5.176 1 97.75 17 ASN B O 1
ATOM 1161 N N . PHE B 1 18 ? -6.48 -14.891 -6.211 1 98.69 18 PHE B N 1
ATOM 1162 C CA . PHE B 1 18 ? -5.031 -14.742 -6.27 1 98.69 18 PHE B CA 1
ATOM 1163 C C . PHE B 1 18 ? -4.426 -14.766 -4.871 1 98.69 18 PHE B C 1
ATOM 1165 O O . PHE B 1 18 ? -3.5 -15.531 -4.602 1 98.69 18 PHE B O 1
ATOM 1172 N N . TYR B 1 19 ? -4.93 -13.969 -3.988 1 98.62 19 TYR B N 1
ATOM 1173 C CA . TYR B 1 19 ? -4.328 -13.82 -2.666 1 98.62 19 TYR B CA 1
ATOM 1174 C C . TYR B 1 19 ? -4.559 -15.07 -1.821 1 98.62 19 TYR B C 1
ATOM 1176 O O . TYR B 1 19 ? -3.703 -15.445 -1.018 1 98.62 19 TYR B O 1
ATOM 1184 N N . THR B 1 20 ? -5.727 -15.742 -1.998 1 97.94 20 THR B N 1
ATOM 1185 C CA . THR B 1 20 ? -6.027 -16.891 -1.153 1 97.94 20 THR B CA 1
ATOM 1186 C C . THR B 1 20 ? -5.371 -18.156 -1.702 1 97.94 20 THR B C 1
ATOM 1188 O O . THR B 1 20 ? -4.777 -18.938 -0.949 1 97.94 20 THR B O 1
ATOM 1191 N N . GLU B 1 21 ? -5.383 -18.328 -3.025 1 97.31 21 GLU B N 1
ATOM 1192 C CA . GLU B 1 21 ? -4.91 -19.578 -3.609 1 97.31 21 GLU B CA 1
ATOM 1193 C C . GLU B 1 21 ? -3.414 -19.516 -3.908 1 97.31 21 GLU B C 1
ATOM 1195 O O . GLU B 1 21 ? -2.697 -20.5 -3.738 1 97.31 21 GLU B O 1
ATOM 1200 N N . VAL B 1 22 ? -2.945 -18.375 -4.336 1 98 22 VAL B N 1
ATOM 1201 C CA . VAL B 1 22 ? -1.551 -18.266 -4.75 1 98 22 VAL B CA 1
ATOM 1202 C C . VAL B 1 22 ? -0.685 -17.891 -3.549 1 98 22 VAL B C 1
ATOM 1204 O O . VAL B 1 22 ? 0.411 -18.422 -3.377 1 98 22 VAL B O 1
ATOM 1207 N N . LEU B 1 23 ? -1.21 -17.016 -2.662 1 98.06 23 LEU B N 1
ATOM 1208 C CA . LEU B 1 23 ? -0.369 -16.516 -1.586 1 98.06 23 LEU B CA 1
ATOM 1209 C C . LEU B 1 23 ? -0.858 -17 -0.23 1 98.06 23 LEU B C 1
ATOM 1211 O O . LEU B 1 23 ? -0.301 -16.641 0.808 1 98.06 23 LEU B O 1
ATOM 1215 N N . ASP B 1 24 ? -1.906 -17.75 -0.169 1 97.31 24 ASP B N 1
ATOM 1216 C CA . ASP B 1 24 ? -2.383 -18.469 1.002 1 97.31 24 ASP B CA 1
ATOM 1217 C C . ASP B 1 24 ? -2.939 -17.516 2.055 1 97.31 24 ASP B C 1
ATOM 1219 O O . ASP B 1 24 ? -2.764 -17.734 3.256 1 97.31 24 ASP B O 1
ATOM 1223 N N . PHE B 1 25 ? -3.482 -16.406 1.606 1 98.31 25 PHE B N 1
ATOM 1224 C CA . PHE B 1 25 ? -4.266 -15.594 2.531 1 98.31 25 PHE B CA 1
ATOM 1225 C C . PHE B 1 25 ? -5.543 -16.312 2.936 1 98.31 25 PHE B C 1
ATOM 1227 O O . PHE B 1 25 ? -6 -17.219 2.236 1 98.31 25 PHE B O 1
ATOM 1234 N N . THR B 1 26 ? -6.059 -15.875 4.078 1 98 26 THR B N 1
ATOM 1235 C CA . THR B 1 26 ? -7.324 -16.422 4.559 1 98 26 THR B CA 1
ATOM 1236 C C . THR B 1 26 ? -8.453 -15.406 4.391 1 98 26 THR B C 1
ATOM 1238 O O . THR B 1 26 ? -8.25 -14.211 4.605 1 98 26 THR B O 1
ATOM 1241 N N . MET B 1 27 ? -9.57 -15.805 3.938 1 95.75 27 MET B N 1
ATOM 1242 C CA . MET B 1 27 ? -10.766 -14.977 3.928 1 95.75 27 MET B CA 1
ATOM 1243 C C . MET B 1 27 ? -11.812 -15.523 4.895 1 95.75 27 MET B C 1
ATOM 1245 O O . MET B 1 27 ? -11.906 -16.734 5.098 1 95.75 27 MET B O 1
ATOM 1249 N N . GLU B 1 28 ? -12.422 -14.609 5.543 1 88.25 28 GLU B N 1
ATOM 1250 C CA . GLU B 1 28 ? -13.531 -15.031 6.391 1 88.25 28 GLU B CA 1
ATOM 1251 C C . GLU B 1 28 ? -14.797 -15.258 5.566 1 88.25 28 GLU B C 1
ATOM 1253 O O . GLU B 1 28 ? -15.039 -14.555 4.586 1 88.25 28 GLU B O 1
ATOM 1258 N N . GLY B 1 29 ? -15.539 -16.25 5.949 1 90.56 29 GLY B N 1
ATOM 1259 C CA . GLY B 1 29 ? -16.781 -16.562 5.262 1 90.56 29 GLY B CA 1
ATOM 1260 C C . GLY B 1 29 ? -16.641 -17.641 4.215 1 90.56 29 GLY B C 1
ATOM 1261 O O . GLY B 1 29 ? -15.531 -17.953 3.783 1 90.56 29 GLY B O 1
ATOM 1262 N N . GLU B 1 30 ? -17.688 -18.219 3.756 1 90.56 30 GLU B N 1
ATOM 1263 C CA . GLU B 1 30 ? -17.688 -19.328 2.812 1 90.56 30 GLU B CA 1
ATOM 1264 C C . GLU B 1 30 ? -17.703 -18.828 1.37 1 90.56 30 GLU B C 1
ATOM 1266 O O . GLU B 1 30 ? -17.297 -19.547 0.455 1 90.56 30 GLU B O 1
ATOM 1271 N N . LYS B 1 31 ? -18.297 -17.672 1.247 1 95.81 31 LYS B N 1
ATOM 1272 C CA . LYS B 1 31 ? -18.375 -17.078 -0.085 1 95.81 31 LYS B CA 1
ATOM 1273 C C . LYS B 1 31 ? -17.75 -15.688 -0.115 1 95.81 31 LYS B C 1
ATOM 1275 O O . LYS B 1 31 ? -17.734 -14.984 0.897 1 95.81 31 LYS B O 1
ATOM 1280 N N . ILE B 1 32 ? -17.25 -15.359 -1.287 1 96.62 32 ILE B N 1
ATOM 1281 C CA . ILE B 1 32 ? -16.672 -14.039 -1.468 1 96.62 32 ILE B CA 1
ATOM 1282 C C . ILE B 1 32 ? -17.766 -12.977 -1.388 1 96.62 32 ILE B C 1
ATOM 1284 O O . ILE B 1 32 ? -18.766 -13.062 -2.088 1 96.62 32 ILE B O 1
ATOM 1288 N N . ASN B 1 33 ? -17.516 -12.016 -0.491 1 96.06 33 ASN B N 1
ATOM 1289 C CA . ASN B 1 33 ? -18.344 -10.82 -0.493 1 96.06 33 ASN B CA 1
ATOM 1290 C C . ASN B 1 33 ? -17.906 -9.836 -1.576 1 96.06 33 ASN B C 1
ATOM 1292 O O . ASN B 1 33 ? -16.844 -9.219 -1.472 1 96.06 33 ASN B O 1
ATOM 1296 N N . LYS B 1 34 ? -18.766 -9.672 -2.535 1 94.94 34 LYS B N 1
ATOM 1297 C CA . LYS B 1 34 ? -18.391 -8.914 -3.727 1 94.94 34 LYS B CA 1
ATOM 1298 C C . LYS B 1 34 ? -18.438 -7.41 -3.459 1 94.94 34 LYS B C 1
ATOM 1300 O O . LYS B 1 34 ? -17.984 -6.617 -4.289 1 94.94 34 LYS B O 1
ATOM 1305 N N . SER B 1 35 ? -18.938 -6.992 -2.357 1 95.19 35 SER B N 1
ATOM 1306 C CA . SER B 1 35 ? -18.938 -5.578 -1.995 1 95.19 35 SER B CA 1
ATOM 1307 C C . SER B 1 35 ? -17.688 -5.195 -1.224 1 95.19 35 SER B C 1
ATOM 1309 O O . SER B 1 35 ? -17.266 -4.039 -1.245 1 95.19 35 SER B O 1
ATOM 1311 N N . TYR B 1 36 ? -17.141 -6.102 -0.535 1 97 36 TYR B N 1
ATOM 1312 C CA . TYR B 1 36 ? -15.93 -5.898 0.259 1 97 36 TYR B CA 1
ATOM 1313 C C . TYR B 1 36 ? -15.469 -7.203 0.895 1 97 36 TYR B C 1
ATOM 1315 O O . TYR B 1 36 ? -16.234 -7.859 1.604 1 97 36 TYR B O 1
ATOM 1323 N N . GLN B 1 37 ? -14.242 -7.586 0.712 1 98.12 37 GLN B N 1
ATOM 1324 C CA . GLN B 1 37 ? -13.727 -8.844 1.248 1 98.12 37 GLN B CA 1
ATOM 1325 C C . GLN B 1 37 ? -12.375 -8.648 1.929 1 98.12 37 GLN B C 1
ATOM 1327 O O . GLN B 1 37 ? -11.352 -8.539 1.258 1 98.12 37 GLN B O 1
ATOM 1332 N N . PRO B 1 38 ? -12.383 -8.586 3.264 1 97.88 38 PRO B N 1
ATOM 1333 C CA . PRO B 1 38 ? -11.086 -8.617 3.951 1 97.88 38 PRO B CA 1
ATOM 1334 C C . PRO B 1 38 ? -10.398 -9.969 3.852 1 97.88 38 PRO B C 1
ATOM 1336 O O . PRO B 1 38 ? -11.055 -11.008 3.904 1 97.88 38 PRO B O 1
ATOM 1339 N N . ILE B 1 39 ? -9.086 -9.961 3.629 1 98.31 39 ILE B N 1
ATOM 1340 C CA . ILE B 1 39 ? -8.258 -11.156 3.662 1 98.31 39 ILE B CA 1
ATOM 1341 C C . ILE B 1 39 ? -7.062 -10.93 4.582 1 98.31 39 ILE B C 1
ATOM 1343 O O . ILE B 1 39 ? -6.621 -9.797 4.77 1 98.31 39 ILE B O 1
ATOM 1347 N N . LYS B 1 40 ? -6.586 -12.031 5.148 1 97.94 40 LYS B N 1
ATOM 1348 C CA . LYS B 1 40 ? -5.559 -11.891 6.176 1 97.94 40 LYS B CA 1
ATOM 1349 C C . LYS B 1 40 ? -4.52 -13 6.066 1 97.94 40 LYS B C 1
ATOM 1351 O O . LYS B 1 40 ? -4.836 -14.117 5.66 1 97.94 40 LYS B O 1
ATOM 1356 N N . LYS B 1 41 ? -3.324 -12.719 6.391 1 97.69 41 LYS B N 1
ATOM 1357 C CA . LYS B 1 41 ? -2.238 -13.68 6.578 1 97.69 41 LYS B CA 1
ATOM 1358 C C . LYS B 1 41 ? -1.19 -13.141 7.547 1 97.69 41 LYS B C 1
ATOM 1360 O O . LYS B 1 41 ? -0.547 -12.125 7.273 1 97.69 41 LYS B O 1
ATOM 1365 N N . GLY B 1 42 ? -1.053 -13.781 8.719 1 95.19 42 GLY B N 1
ATOM 1366 C CA . GLY B 1 42 ? -0.21 -13.211 9.758 1 95.19 42 GLY B CA 1
ATOM 1367 C C . GLY B 1 42 ? -0.692 -11.859 10.242 1 95.19 42 GLY B C 1
ATOM 1368 O O . GLY B 1 42 ? -1.858 -11.703 10.609 1 95.19 42 GLY B O 1
ATOM 1369 N N . ASN B 1 43 ? 0.174 -10.883 10.164 1 93.88 43 ASN B N 1
ATOM 1370 C CA . ASN B 1 43 ? -0.17 -9.539 10.617 1 93.88 43 ASN B CA 1
ATOM 1371 C C . ASN B 1 43 ? -0.618 -8.656 9.453 1 93.88 43 ASN B C 1
ATOM 1373 O O . ASN B 1 43 ? -0.761 -7.441 9.609 1 93.88 43 ASN B O 1
ATOM 1377 N N . VAL B 1 44 ? -0.854 -9.266 8.312 1 97.56 44 VAL B N 1
ATOM 1378 C CA . VAL B 1 44 ? -1.231 -8.508 7.129 1 97.56 44 VAL B CA 1
ATOM 1379 C C . VAL B 1 44 ? -2.742 -8.594 6.918 1 97.56 44 VAL B C 1
ATOM 1381 O O . VAL B 1 44 ? -3.314 -9.688 6.93 1 97.56 44 VAL B O 1
ATOM 1384 N N . VAL B 1 45 ? -3.355 -7.457 6.738 1 97.12 45 VAL B N 1
ATOM 1385 C CA . VAL B 1 45 ? -4.766 -7.367 6.375 1 97.12 45 VAL B CA 1
ATOM 1386 C C . VAL B 1 45 ? -4.922 -6.52 5.113 1 97.12 45 VAL B C 1
ATOM 1388 O O . VAL B 1 45 ? -4.41 -5.398 5.043 1 97.12 45 VAL B O 1
ATOM 1391 N N . LEU B 1 46 ? -5.559 -7.07 4.18 1 98.44 46 LEU B N 1
ATOM 1392 C CA . LEU B 1 46 ? -5.938 -6.371 2.957 1 98.44 46 LEU B CA 1
ATOM 1393 C C . LEU B 1 46 ? -7.457 -6.352 2.793 1 98.44 46 LEU B C 1
ATOM 1395 O O . LEU B 1 46 ? -8.125 -7.355 3.043 1 98.44 46 LEU B O 1
ATOM 1399 N N . GLY B 1 47 ? -7.961 -5.223 2.5 1 98.38 47 GLY B N 1
ATOM 1400 C CA . GLY B 1 47 ? -9.328 -5.121 2.023 1 98.38 47 GLY B CA 1
ATOM 1401 C C . GLY B 1 47 ? -9.438 -5.07 0.51 1 98.38 47 GLY B C 1
ATOM 1402 O O . GLY B 1 47 ? -8.781 -4.25 -0.134 1 98.38 47 GLY B O 1
ATOM 1403 N N . ILE B 1 48 ? -10.195 -5.953 -0.009 1 98.62 48 ILE B N 1
ATOM 1404 C CA . ILE B 1 48 ? -10.422 -5.98 -1.449 1 98.62 48 ILE B CA 1
ATOM 1405 C C . ILE B 1 48 ? -11.828 -5.465 -1.759 1 98.62 48 ILE B C 1
ATOM 1407 O O . ILE B 1 48 ? -12.805 -5.938 -1.185 1 98.62 48 ILE B O 1
ATOM 1411 N N . GLY B 1 49 ? -11.953 -4.449 -2.572 1 98.38 49 GLY B N 1
ATOM 1412 C CA . GLY B 1 49 ? -13.227 -3.871 -2.969 1 98.38 49 GLY B CA 1
ATOM 1413 C C . GLY B 1 49 ? -13.312 -3.576 -4.453 1 98.38 49 GLY B C 1
ATOM 1414 O O . GLY B 1 49 ? -12.289 -3.459 -5.129 1 98.38 49 GLY B O 1
ATOM 1415 N N . PRO B 1 50 ? -14.555 -3.471 -4.922 1 98.25 50 PRO B N 1
ATOM 1416 C CA . PRO B 1 50 ? -14.727 -3.162 -6.344 1 98.25 50 PRO B CA 1
ATOM 1417 C C . PRO B 1 50 ? -14.523 -1.683 -6.66 1 98.25 50 PRO B C 1
ATOM 1419 O O . PRO B 1 50 ? -15.148 -0.822 -6.035 1 98.25 50 PRO B O 1
ATOM 1422 N N . ILE B 1 51 ? -13.703 -1.434 -7.668 1 97.75 51 ILE B N 1
ATOM 1423 C CA . ILE B 1 51 ? -13.422 -0.046 -8.016 1 97.75 51 ILE B CA 1
ATOM 1424 C C . ILE B 1 51 ? -14.656 0.581 -8.664 1 97.75 51 ILE B C 1
ATOM 1426 O O . ILE B 1 51 ? -14.93 1.769 -8.477 1 97.75 51 ILE B O 1
ATOM 1430 N N . GLY B 1 52 ? -15.453 -0.212 -9.344 1 96.31 52 GLY B N 1
ATOM 1431 C CA . GLY B 1 52 ? -16.625 0.274 -10.062 1 96.31 52 GLY B CA 1
ATOM 1432 C C . GLY B 1 52 ? -17.734 0.736 -9.141 1 96.31 52 GLY B C 1
ATOM 1433 O O . GLY B 1 52 ? -18.672 1.401 -9.586 1 96.31 52 GLY B O 1
ATOM 1434 N N . LYS B 1 53 ? -17.609 0.459 -7.828 1 96.25 53 LYS B N 1
ATOM 1435 C CA . LYS B 1 53 ? -18.656 0.809 -6.875 1 96.25 53 LYS B CA 1
ATOM 1436 C C . LYS B 1 53 ? -18.281 2.041 -6.062 1 96.25 53 LYS B C 1
ATOM 1438 O O . LYS B 1 53 ? -19.016 2.463 -5.176 1 96.25 53 LYS B O 1
ATOM 1443 N N . LEU B 1 54 ? -17.109 2.598 -6.352 1 96.81 54 LEU B N 1
ATOM 1444 C CA . LEU B 1 54 ? -16.703 3.828 -5.672 1 96.81 54 LEU B CA 1
ATOM 1445 C C . LEU B 1 54 ? -17.609 4.988 -6.074 1 96.81 54 LEU B C 1
ATOM 1447 O O . LEU B 1 54 ? -18.047 5.07 -7.23 1 96.81 54 LEU B O 1
ATOM 1451 N N . SER B 1 55 ? -17.875 5.797 -5.098 1 95.19 55 SER B N 1
ATOM 1452 C CA . SER B 1 55 ? -18.656 6.992 -5.398 1 95.19 55 SER B CA 1
ATOM 1453 C C . SER B 1 55 ? -17.891 7.914 -6.352 1 95.19 55 SER B C 1
ATOM 1455 O O . SER B 1 55 ? -16.672 7.871 -6.426 1 95.19 55 SER B O 1
ATOM 1457 N N . LYS B 1 56 ? -18.609 8.781 -7.051 1 92.25 56 LYS B N 1
ATOM 1458 C CA . LYS B 1 56 ? -18.016 9.734 -7.98 1 92.25 56 LYS B CA 1
ATOM 1459 C C . LYS B 1 56 ? -17.141 10.75 -7.242 1 92.25 56 LYS B C 1
ATOM 1461 O O . LYS B 1 56 ? -16.219 11.32 -7.828 1 92.25 56 LYS B O 1
ATOM 1466 N N . ASP B 1 57 ? -17.422 10.914 -5.977 1 94.06 57 ASP B N 1
ATOM 1467 C CA . ASP B 1 57 ? -16.703 11.906 -5.191 1 94.06 57 ASP B CA 1
ATOM 1468 C C . ASP B 1 57 ? -15.477 11.289 -4.52 1 94.06 57 ASP B C 1
ATOM 1470 O O . ASP B 1 57 ? -14.727 11.977 -3.818 1 94.06 57 ASP B O 1
ATOM 1474 N N . HIS B 1 58 ? -15.289 10.031 -4.746 1 96.94 58 HIS B N 1
ATOM 1475 C CA . HIS B 1 58 ? -14.117 9.367 -4.188 1 96.94 58 HIS B CA 1
ATOM 1476 C C . HIS B 1 58 ? -12.836 9.922 -4.789 1 96.94 58 HIS B C 1
ATOM 1478 O O . HIS B 1 58 ? -12.844 10.469 -5.898 1 96.94 58 HIS B O 1
ATOM 1484 N N . HIS B 1 59 ? -11.82 9.773 -4.098 1 97.62 59 HIS B N 1
ATOM 1485 C CA . HIS B 1 59 ? -10.516 10.227 -4.559 1 97.62 59 HIS B CA 1
ATOM 1486 C C . HIS B 1 59 ? -10.156 9.586 -5.898 1 97.62 59 HIS B C 1
ATOM 1488 O O . HIS B 1 59 ? -9.547 10.227 -6.754 1 97.62 59 HIS B O 1
ATOM 1494 N N . PHE B 1 60 ? -10.523 8.305 -6.039 1 97.69 60 PHE B N 1
ATOM 1495 C CA . PHE B 1 60 ? -10.289 7.586 -7.285 1 97.69 60 PHE B CA 1
ATOM 1496 C C . PHE B 1 60 ? -11.492 7.703 -8.211 1 97.69 60 PHE B C 1
ATOM 1498 O O . PHE B 1 60 ? -12.625 7.453 -7.797 1 97.69 60 PHE B O 1
ATOM 1505 N N . ASP B 1 61 ? -11.219 8.07 -9.43 1 96.19 61 ASP B N 1
ATOM 1506 C CA . ASP B 1 61 ? -12.258 8.039 -10.453 1 96.19 61 ASP B CA 1
ATOM 1507 C C . ASP B 1 61 ? -12.5 6.621 -10.953 1 96.19 61 ASP B C 1
ATOM 1509 O O . ASP B 1 61 ? -11.656 6.047 -11.648 1 96.19 61 ASP B O 1
ATOM 1513 N N . PRO B 1 62 ? -13.641 6.062 -10.672 1 94.5 62 PRO B N 1
ATOM 1514 C CA . PRO B 1 62 ? -13.883 4.672 -11.055 1 94.5 62 PRO B CA 1
ATOM 1515 C C . PRO B 1 62 ? -13.992 4.488 -12.562 1 94.5 62 PRO B C 1
ATOM 1517 O O . PRO B 1 62 ? -13.961 3.357 -13.062 1 94.5 62 PRO B O 1
ATOM 1520 N N . ASN B 1 63 ? -14.102 5.57 -13.273 1 92.31 63 ASN B N 1
ATOM 1521 C CA . ASN B 1 63 ? -14.305 5.484 -14.719 1 92.31 63 ASN B CA 1
ATOM 1522 C C . ASN B 1 63 ? -12.992 5.664 -15.477 1 92.31 63 ASN B C 1
ATOM 1524 O O . ASN B 1 63 ? -12.977 5.598 -16.703 1 92.31 63 ASN B O 1
ATOM 1528 N N . LEU B 1 64 ? -12.016 5.961 -14.703 1 88.38 64 LEU B N 1
ATOM 1529 C CA . LEU B 1 64 ? -10.727 6.145 -15.359 1 88.38 64 LEU B CA 1
ATOM 1530 C C . LEU B 1 64 ? -10.242 4.84 -15.984 1 88.38 64 LEU B C 1
ATOM 1532 O O . LEU B 1 64 ? -10.203 3.805 -15.32 1 88.38 64 LEU B O 1
ATOM 1536 N N . LYS B 1 65 ? -10.016 5.062 -17.297 1 80.19 65 LYS B N 1
ATOM 1537 C CA . LYS B 1 65 ? -9.508 3.91 -18.031 1 80.19 65 LYS B CA 1
ATOM 1538 C C . LYS B 1 65 ? -8.016 4.047 -18.312 1 80.19 65 LYS B C 1
ATOM 1540 O O . LYS B 1 65 ? -7.457 5.145 -18.234 1 80.19 65 LYS B O 1
ATOM 1545 N N . ASN B 1 66 ? -7.277 3.041 -18.406 1 82.19 66 ASN B N 1
ATOM 1546 C CA . ASN B 1 66 ? -5.887 3.01 -18.844 1 82.19 66 ASN B CA 1
ATOM 1547 C C . ASN B 1 66 ? -4.945 3.533 -17.766 1 82.19 66 ASN B C 1
ATOM 1549 O O . ASN B 1 66 ? -3.961 4.207 -18.062 1 82.19 66 ASN B O 1
ATOM 1553 N N . THR B 1 67 ? -5.359 3.604 -16.641 1 90.5 67 THR B N 1
ATOM 1554 C CA . THR B 1 67 ? -4.484 3.953 -15.531 1 90.5 67 THR B CA 1
ATOM 1555 C C . THR B 1 67 ? -3.955 2.695 -14.844 1 90.5 67 THR B C 1
ATOM 1557 O O . THR B 1 67 ? -4.723 1.78 -14.539 1 90.5 67 THR B O 1
ATOM 1560 N N . GLN B 1 68 ? -2.705 2.654 -14.734 1 95.56 68 GLN B N 1
ATOM 1561 C CA . GLN B 1 68 ? -2.08 1.53 -14.047 1 95.56 68 GLN B CA 1
ATOM 1562 C C . GLN B 1 68 ? -2.41 1.543 -12.562 1 95.56 68 GLN B C 1
ATOM 1564 O O . GLN B 1 68 ? -2.031 2.471 -11.844 1 95.56 68 GLN B O 1
ATOM 1569 N N . LYS B 1 69 ? -3.084 0.533 -12.117 1 97.38 69 LYS B N 1
ATOM 1570 C CA . LYS B 1 69 ? -3.389 0.451 -10.688 1 97.38 69 LYS B CA 1
ATOM 1571 C C . LYS B 1 69 ? -2.115 0.279 -9.867 1 97.38 69 LYS B C 1
ATOM 1573 O O . LYS B 1 69 ? -1.226 -0.487 -10.242 1 97.38 69 LYS B O 1
ATOM 1578 N N . GLY B 1 70 ? -2.064 1.082 -8.781 1 98.38 70 GLY B N 1
ATOM 1579 C CA . GLY B 1 70 ? -0.933 0.979 -7.871 1 98.38 70 GLY B CA 1
ATOM 1580 C C . GLY B 1 70 ? 0.31 1.679 -8.391 1 98.38 70 GLY B C 1
ATOM 1581 O O . GLY B 1 70 ? 1.404 1.49 -7.852 1 98.38 70 GLY B O 1
ATOM 1582 N N . TYR B 1 71 ? 0.147 2.479 -9.445 1 98.19 71 TYR B N 1
ATOM 1583 C CA . TYR B 1 71 ? 1.322 3.168 -9.961 1 98.19 71 TYR B CA 1
ATOM 1584 C C . TYR B 1 71 ? 2.072 3.883 -8.844 1 98.19 71 TYR B C 1
ATOM 1586 O O . TYR B 1 71 ? 1.485 4.668 -8.094 1 98.19 71 TYR B O 1
ATOM 1594 N N . GLY B 1 72 ? 3.354 3.516 -8.703 1 98.5 72 GLY B N 1
ATOM 1595 C CA . GLY B 1 72 ? 4.195 4.164 -7.711 1 98.5 72 GLY B CA 1
ATOM 1596 C C . GLY B 1 72 ? 4.191 3.453 -6.367 1 98.5 72 GLY B C 1
ATOM 1597 O O . GLY B 1 72 ? 4.902 3.854 -5.445 1 98.5 72 GLY B O 1
ATOM 1598 N N . VAL B 1 73 ? 3.414 2.406 -6.164 1 98.88 73 VAL B N 1
ATOM 1599 C CA . VAL B 1 73 ? 3.346 1.67 -4.906 1 98.88 73 VAL B CA 1
ATOM 1600 C C . VAL B 1 73 ? 3.902 0.261 -5.105 1 98.88 73 VAL B C 1
ATOM 1602 O O . VAL B 1 73 ? 3.445 -0.478 -5.98 1 98.88 73 VAL B O 1
ATOM 1605 N N . GLU B 1 74 ? 4.918 -0.073 -4.379 1 98.88 74 GLU B N 1
ATOM 1606 C CA . GLU B 1 74 ? 5.355 -1.46 -4.262 1 98.88 74 GLU B CA 1
ATOM 1607 C C . GLU B 1 74 ? 4.895 -2.076 -2.945 1 98.88 74 GLU B C 1
ATOM 1609 O O . GLU B 1 74 ? 5.293 -1.622 -1.87 1 98.88 74 GLU B O 1
ATOM 1614 N N . ILE B 1 75 ? 4.008 -3.062 -2.99 1 98.88 75 ILE B N 1
ATOM 1615 C CA . ILE B 1 75 ? 3.52 -3.785 -1.819 1 98.88 75 ILE B CA 1
ATOM 1616 C C . ILE B 1 75 ? 4.543 -4.84 -1.402 1 98.88 75 ILE B C 1
ATOM 1618 O O . ILE B 1 75 ? 4.84 -5.762 -2.166 1 98.88 75 ILE B O 1
ATOM 1622 N N . VAL B 1 76 ? 5.055 -4.676 -0.232 1 98.62 76 VAL B N 1
ATOM 1623 C CA . VAL B 1 76 ? 6.133 -5.559 0.209 1 98.62 76 VAL B CA 1
ATOM 1624 C C . VAL B 1 76 ? 5.621 -6.5 1.295 1 98.62 76 VAL B C 1
ATOM 1626 O O . VAL B 1 76 ? 5.207 -6.055 2.369 1 98.62 76 VAL B O 1
ATOM 1629 N N . LEU B 1 77 ? 5.633 -7.754 1.014 1 98.5 77 LEU B N 1
ATOM 1630 C CA . LEU B 1 77 ? 5.258 -8.789 1.966 1 98.5 77 LEU B CA 1
ATOM 1631 C C . LEU B 1 77 ? 6.488 -9.547 2.461 1 98.5 77 LEU B C 1
ATOM 1633 O O . LEU B 1 77 ? 7.156 -10.227 1.682 1 98.5 77 LEU B O 1
ATOM 1637 N N . GLU B 1 78 ? 6.758 -9.414 3.68 1 97.81 78 GLU B N 1
ATOM 1638 C CA . GLU B 1 78 ? 7.879 -10.117 4.297 1 97.81 78 GLU B CA 1
ATOM 1639 C C . GLU B 1 78 ? 7.445 -11.484 4.824 1 97.81 78 GLU B C 1
ATOM 1641 O O . GLU B 1 78 ? 6.488 -11.578 5.598 1 97.81 78 GLU B O 1
ATOM 1646 N N . VAL B 1 79 ? 8.195 -12.492 4.434 1 98.06 79 VAL B N 1
ATOM 1647 C CA . VAL B 1 79 ? 7.773 -13.844 4.777 1 98.06 79 VAL B CA 1
ATOM 1648 C C . VAL B 1 79 ? 8.906 -14.57 5.496 1 98.06 79 VAL B C 1
ATOM 1650 O O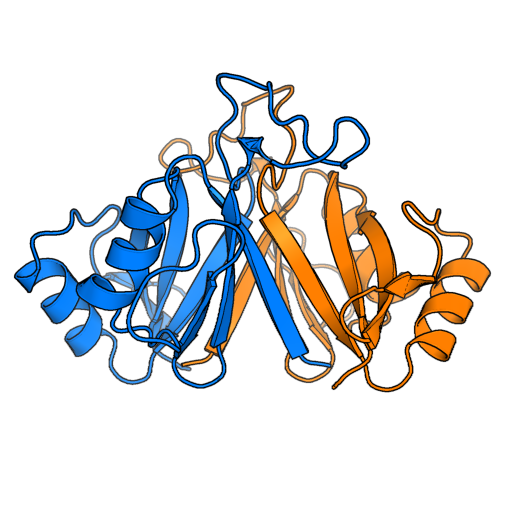 . VAL B 1 79 ? 10.078 -14.219 5.336 1 98.06 79 VAL B O 1
ATOM 1653 N N . ASP B 1 80 ? 8.617 -15.602 6.266 1 96.12 80 ASP B N 1
ATOM 1654 C CA . ASP B 1 80 ? 9.594 -16.359 7.043 1 96.12 80 ASP B CA 1
ATOM 1655 C C . ASP B 1 80 ? 10.422 -17.266 6.148 1 96.12 80 ASP B C 1
ATOM 1657 O O . ASP B 1 80 ? 11.633 -17.391 6.328 1 96.12 80 ASP B O 1
ATOM 1661 N N . ASP B 1 81 ? 9.805 -17.922 5.227 1 97 81 ASP B N 1
ATOM 1662 C CA . ASP B 1 81 ? 10.453 -18.859 4.316 1 97 81 ASP B CA 1
ATOM 1663 C C . ASP B 1 81 ? 10.211 -18.469 2.859 1 97 81 ASP B C 1
ATOM 1665 O O . ASP B 1 81 ? 9.25 -18.922 2.242 1 97 81 ASP B O 1
ATOM 1669 N N . ILE B 1 82 ? 11.109 -17.688 2.316 1 98.25 82 ILE B N 1
ATOM 1670 C CA . ILE B 1 82 ? 10.984 -17.109 0.987 1 98.25 82 ILE B CA 1
ATOM 1671 C C . ILE B 1 82 ? 10.984 -18.219 -0.066 1 98.25 82 ILE B C 1
ATOM 1673 O O . ILE B 1 82 ? 10.258 -18.141 -1.058 1 98.25 82 ILE B O 1
ATOM 1677 N N . LYS B 1 83 ? 11.742 -19.25 0.132 1 97.69 83 LYS B N 1
ATOM 1678 C CA . LYS B 1 83 ? 11.82 -20.344 -0.831 1 97.69 83 LYS B CA 1
ATOM 1679 C C . LYS B 1 83 ? 10.516 -21.141 -0.881 1 97.69 83 LYS B C 1
ATOM 1681 O O . LYS B 1 83 ? 10.055 -21.531 -1.959 1 97.69 83 LYS B O 1
ATOM 1686 N N . GLU B 1 84 ? 9.977 -21.297 0.266 1 97.75 84 GLU B N 1
ATOM 1687 C CA . GLU B 1 84 ? 8.703 -22 0.331 1 97.75 84 GLU B CA 1
ATOM 1688 C C . GLU B 1 84 ? 7.617 -21.25 -0.43 1 97.75 84 GLU B C 1
ATOM 1690 O O . GLU B 1 84 ? 6.855 -21.844 -1.197 1 97.75 84 GLU B O 1
ATOM 1695 N N . VAL B 1 85 ? 7.508 -19.938 -0.21 1 98.06 85 VAL B N 1
ATOM 1696 C CA . VAL B 1 85 ? 6.492 -19.125 -0.875 1 98.06 85 VAL B CA 1
ATOM 1697 C C . VAL B 1 85 ? 6.746 -19.094 -2.379 1 98.06 85 VAL B C 1
ATOM 1699 O O . VAL B 1 85 ? 5.812 -19.188 -3.176 1 98.06 85 VAL B O 1
ATOM 1702 N N . TYR B 1 86 ? 8.016 -18.984 -2.732 1 98.38 86 TYR B N 1
ATOM 1703 C CA . TYR B 1 86 ? 8.391 -18.984 -4.145 1 98.38 86 TYR B CA 1
ATOM 1704 C C . TYR B 1 86 ? 7.934 -20.281 -4.82 1 98.38 86 TYR B C 1
ATOM 1706 O O . TYR B 1 86 ? 7.312 -20.234 -5.883 1 98.38 86 TYR B O 1
ATOM 1714 N N . GLU B 1 87 ? 8.219 -21.406 -4.242 1 97.88 87 GLU B N 1
ATOM 1715 C CA . GLU B 1 87 ? 7.848 -22.719 -4.789 1 97.88 87 GLU B CA 1
ATOM 1716 C C . GLU B 1 87 ? 6.332 -22.875 -4.844 1 97.88 87 GLU B C 1
ATOM 1718 O O . GLU B 1 87 ? 5.801 -23.484 -5.781 1 97.88 87 GLU B O 1
ATOM 1723 N N . GLN B 1 88 ? 5.707 -22.391 -3.859 1 97.44 88 GLN B N 1
ATOM 1724 C CA . GLN B 1 88 ? 4.25 -22.422 -3.828 1 97.44 88 GLN B CA 1
ATOM 1725 C C . GLN B 1 88 ? 3.654 -21.688 -5.016 1 97.44 88 GLN B C 1
ATOM 1727 O O . GLN B 1 88 ? 2.75 -22.188 -5.688 1 97.44 88 GLN B O 1
ATOM 1732 N N . VAL B 1 89 ? 4.113 -20.484 -5.23 1 98.25 89 VAL B N 1
ATOM 1733 C CA . VAL B 1 89 ? 3.621 -19.672 -6.336 1 98.25 89 VAL B CA 1
ATOM 1734 C C . VAL B 1 89 ? 3.883 -20.375 -7.66 1 98.25 89 VAL B C 1
ATOM 1736 O O . VAL B 1 89 ? 2.992 -20.484 -8.508 1 98.25 89 VAL B O 1
ATOM 1739 N N . LYS B 1 90 ? 5.027 -20.922 -7.836 1 97.25 90 LYS B N 1
ATOM 1740 C CA . LYS B 1 90 ? 5.402 -21.641 -9.055 1 97.25 90 LYS B CA 1
ATOM 1741 C C . LYS B 1 90 ? 4.531 -22.875 -9.258 1 97.25 90 LYS B C 1
ATOM 1743 O O . LYS B 1 90 ? 4.082 -23.141 -10.375 1 97.25 90 LYS B O 1
ATOM 1748 N N . SER B 1 91 ? 4.348 -23.562 -8.195 1 96.88 91 SER B N 1
ATOM 1749 C CA . SER B 1 91 ? 3.572 -24.797 -8.273 1 96.88 91 SER B CA 1
ATOM 1750 C C . SER B 1 91 ? 2.121 -24.531 -8.656 1 96.88 91 SER B C 1
ATOM 1752 O O . SER B 1 91 ? 1.469 -25.359 -9.289 1 96.88 91 SER B O 1
ATOM 1754 N N . ASN B 1 92 ? 1.657 -23.359 -8.234 1 96.81 92 ASN B N 1
ATOM 1755 C CA . ASN B 1 92 ? 0.307 -22.938 -8.594 1 96.81 92 ASN B CA 1
ATOM 1756 C C . ASN B 1 92 ? 0.22 -22.5 -10.055 1 96.81 92 ASN B C 1
ATOM 1758 O O . ASN B 1 92 ? -0.876 -22.328 -10.586 1 96.81 92 ASN B O 1
ATOM 1762 N N . GLY B 1 93 ? 1.349 -22.344 -10.664 1 97.38 93 GLY B N 1
ATOM 1763 C CA . GLY B 1 93 ? 1.412 -21.984 -12.07 1 97.38 93 GLY B CA 1
ATOM 1764 C C . GLY B 1 93 ? 1.252 -20.484 -12.305 1 97.38 93 GLY B C 1
ATOM 1765 O O . GLY B 1 93 ? 1.026 -20.047 -13.438 1 97.38 93 GLY B O 1
ATOM 1766 N N . TYR B 1 94 ? 1.26 -19.656 -11.266 1 97.88 94 TYR B N 1
ATOM 1767 C CA . TYR B 1 94 ? 1.144 -18.203 -11.43 1 97.88 94 TYR B CA 1
ATOM 1768 C C . TYR B 1 94 ? 2.443 -17.609 -11.961 1 97.88 94 TYR B C 1
ATOM 1770 O O . TYR B 1 94 ? 3.533 -18.016 -11.531 1 97.88 94 TYR B O 1
ATOM 1778 N N . PRO B 1 95 ? 2.363 -16.703 -12.898 1 97.88 95 PRO B N 1
ATOM 1779 C CA . PRO B 1 95 ? 3.574 -16.156 -13.508 1 97.88 95 PRO B CA 1
ATOM 1780 C C . PRO B 1 95 ? 4.414 -15.344 -12.523 1 97.88 95 PRO B C 1
ATOM 1782 O O . PRO B 1 95 ? 3.877 -14.516 -11.773 1 97.88 95 PRO B O 1
ATOM 1785 N N . ILE B 1 96 ? 5.711 -15.609 -12.594 1 97.94 96 ILE B N 1
ATOM 1786 C CA . ILE B 1 96 ? 6.672 -14.828 -11.828 1 97.94 96 ILE B CA 1
ATOM 1787 C C . ILE B 1 96 ? 7.098 -13.602 -12.633 1 97.94 96 ILE B C 1
ATOM 1789 O O . ILE B 1 96 ? 7.535 -13.727 -13.781 1 97.94 96 ILE B O 1
ATOM 1793 N N . HIS B 1 97 ? 6.941 -12.398 -12.062 1 97.06 97 HIS B N 1
ATOM 1794 C CA . HIS B 1 97 ? 7.301 -11.164 -12.75 1 97.06 97 HIS B CA 1
ATOM 1795 C C . HIS B 1 97 ? 8.805 -10.906 -12.672 1 97.06 97 HIS B C 1
ATOM 1797 O O . HIS B 1 97 ? 9.414 -10.445 -13.641 1 97.06 97 HIS B O 1
ATOM 1803 N N . GLY B 1 98 ? 9.43 -11.094 -11.523 1 96.69 98 GLY B N 1
ATOM 1804 C CA . GLY B 1 98 ? 10.852 -11.062 -11.234 1 96.69 98 GLY B CA 1
ATOM 1805 C C . GLY B 1 98 ? 11.32 -12.266 -10.438 1 96.69 98 GLY B C 1
ATOM 1806 O O . GLY B 1 98 ? 10.781 -12.555 -9.367 1 96.69 98 GLY B O 1
ATOM 1807 N N . PRO B 1 99 ? 12.266 -13.047 -10.969 1 96.81 99 PRO B N 1
ATOM 1808 C CA . PRO B 1 99 ? 12.656 -14.289 -10.305 1 96.81 99 PRO B CA 1
ATOM 1809 C C . PRO B 1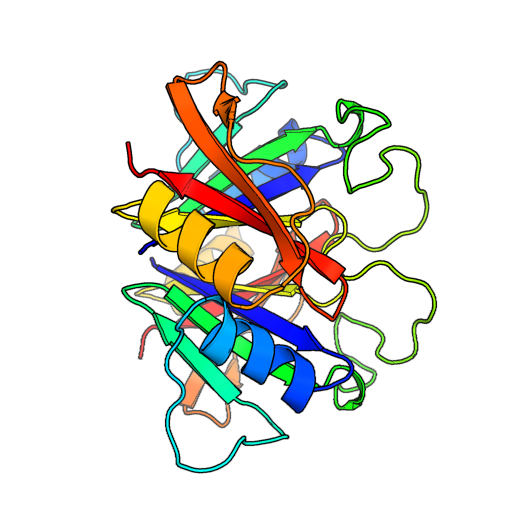 99 ? 13.312 -14.062 -8.945 1 96.81 99 PRO B C 1
ATOM 1811 O O . PRO B 1 99 ? 13.758 -12.945 -8.656 1 96.81 99 PRO B O 1
ATOM 1814 N N . LEU B 1 100 ? 13.273 -15.125 -8.164 1 98.25 100 LEU B N 1
ATOM 1815 C CA . LEU B 1 100 ? 13.914 -15.109 -6.852 1 98.25 100 LEU B CA 1
ATOM 1816 C C . LEU B 1 100 ? 15.406 -14.828 -6.988 1 98.25 100 LEU B C 1
ATOM 1818 O O . LEU B 1 100 ? 16.094 -15.484 -7.773 1 98.25 100 LEU B O 1
ATOM 1822 N N . ARG B 1 101 ? 15.844 -13.781 -6.293 1 97.56 101 ARG B N 1
ATOM 1823 C CA . ARG B 1 101 ? 17.25 -13.414 -6.363 1 97.56 101 ARG B CA 1
ATOM 1824 C C . ARG B 1 101 ? 17.734 -12.828 -5.043 1 97.56 101 ARG B C 1
ATOM 1826 O O . ARG B 1 101 ? 16.953 -12.234 -4.301 1 97.56 101 ARG B O 1
ATOM 1833 N N . MET B 1 102 ? 18.969 -13 -4.777 1 97.06 102 MET B N 1
ATOM 1834 C CA . MET B 1 102 ? 19.656 -12.266 -3.717 1 97.06 102 MET B CA 1
ATOM 1835 C C . MET B 1 102 ? 19.906 -10.82 -4.129 1 97.06 102 MET B C 1
ATOM 1837 O O . MET B 1 102 ? 20.5 -10.562 -5.18 1 97.06 102 MET B O 1
ATOM 1841 N N . GLN B 1 103 ? 19.484 -9.953 -3.289 1 96 103 GLN B N 1
ATOM 1842 C CA . GLN B 1 103 ? 19.625 -8.539 -3.623 1 96 103 GLN B CA 1
ATOM 1843 C C . GLN B 1 103 ? 20.875 -7.945 -2.963 1 96 103 GLN B C 1
ATOM 1845 O O . GLN B 1 103 ? 21.453 -8.547 -2.057 1 96 103 GLN B O 1
ATOM 1850 N N . SER B 1 104 ? 21.219 -6.797 -3.424 1 92.94 104 SER B N 1
ATOM 1851 C CA . SER B 1 104 ? 22.438 -6.137 -2.943 1 92.94 104 SER B CA 1
ATOM 1852 C C . SER B 1 104 ? 22.328 -5.797 -1.461 1 92.94 104 SER B C 1
ATOM 1854 O O . SER B 1 104 ? 23.344 -5.672 -0.771 1 92.94 104 SER B O 1
ATOM 1856 N N . TRP B 1 105 ? 21.141 -5.645 -0.989 1 91.5 105 TRP B N 1
ATOM 1857 C CA . TRP B 1 105 ? 20.938 -5.277 0.409 1 91.5 105 TRP B CA 1
ATOM 1858 C C . TRP B 1 105 ? 20.891 -6.516 1.295 1 91.5 105 TRP B C 1
ATOM 1860 O O . TRP B 1 105 ? 20.594 -6.422 2.49 1 91.5 105 TRP B O 1
ATOM 1870 N N . GLY B 1 106 ? 21 -7.723 0.775 1 92.88 106 GLY B N 1
ATOM 1871 C CA . GLY B 1 106 ? 21.266 -8.914 1.562 1 92.88 106 GLY B CA 1
ATOM 1872 C C . GLY B 1 106 ? 20.047 -9.773 1.787 1 92.88 106 GLY B C 1
ATOM 1873 O O . GLY B 1 106 ? 20.078 -10.727 2.572 1 92.88 106 GLY B O 1
ATOM 1874 N N . LEU B 1 107 ? 18.938 -9.477 1.164 1 96.06 107 LEU B N 1
ATOM 1875 C CA . LEU B 1 107 ? 17.719 -10.273 1.281 1 96.06 107 LEU B CA 1
ATOM 1876 C C . LEU B 1 107 ? 17.344 -10.906 -0.059 1 96.06 107 LEU B C 1
ATOM 1878 O O . LEU B 1 107 ? 17.688 -10.367 -1.115 1 96.06 107 LEU B O 1
ATOM 1882 N N . GLU B 1 108 ? 16.703 -12.008 -0.028 1 97.88 108 GLU B N 1
ATOM 1883 C CA . GLU B 1 108 ? 16.141 -12.625 -1.223 1 97.88 108 GLU B CA 1
ATOM 1884 C C . GLU B 1 108 ? 14.695 -12.18 -1.446 1 97.88 108 GLU B C 1
ATOM 1886 O O . GLU B 1 108 ? 13.922 -12.055 -0.493 1 97.88 108 GLU B O 1
ATOM 1891 N N . ASP B 1 109 ? 14.422 -11.875 -2.674 1 98.62 109 ASP B N 1
ATOM 1892 C CA . ASP B 1 109 ? 13.039 -11.531 -2.961 1 98.62 109 ASP B CA 1
ATOM 1893 C C . ASP B 1 109 ? 12.672 -11.867 -4.406 1 98.62 109 ASP B C 1
ATOM 1895 O O . ASP B 1 109 ? 13.539 -12.273 -5.188 1 98.62 109 ASP B O 1
ATOM 1899 N N . PHE B 1 110 ? 11.477 -11.914 -4.723 1 98.62 110 PHE B N 1
ATOM 1900 C CA . PHE B 1 110 ? 10.93 -12 -6.07 1 98.62 110 PHE B CA 1
ATOM 1901 C C . PHE B 1 110 ? 9.695 -11.117 -6.215 1 98.62 110 PHE B C 1
ATOM 1903 O O . PHE B 1 110 ? 9.219 -10.539 -5.23 1 98.62 110 PHE B O 1
ATOM 1910 N N . ARG B 1 111 ? 9.273 -10.961 -7.434 1 98.69 111 ARG B N 1
ATOM 1911 C CA . ARG B 1 111 ? 8.195 -10.016 -7.695 1 98.69 111 ARG B CA 1
ATOM 1912 C C . ARG B 1 111 ? 7.004 -10.711 -8.352 1 98.69 111 ARG B C 1
ATOM 1914 O O . ARG B 1 111 ? 7.18 -11.617 -9.164 1 98.69 111 ARG B O 1
ATOM 1921 N N . LEU B 1 112 ? 5.852 -10.25 -8.008 1 98.81 112 LEU B N 1
ATOM 1922 C CA . LEU B 1 112 ? 4.582 -10.633 -8.617 1 98.81 112 LEU B CA 1
ATOM 1923 C C . LEU B 1 112 ? 3.785 -9.398 -9.031 1 98.81 112 LEU B C 1
ATOM 1925 O O . LEU B 1 112 ? 4 -8.305 -8.5 1 98.81 112 LEU B O 1
ATOM 1929 N N . VAL B 1 113 ? 2.945 -9.57 -9.969 1 98.81 113 VAL B N 1
ATOM 1930 C CA . VAL B 1 113 ? 1.892 -8.625 -10.305 1 98.81 113 VAL B CA 1
ATOM 1931 C C . VAL B 1 113 ? 0.527 -9.289 -10.156 1 98.81 113 VAL B C 1
ATOM 1933 O O . VAL B 1 113 ? 0.263 -10.32 -10.773 1 98.81 113 VAL B O 1
ATOM 1936 N N . ASP B 1 114 ? -0.283 -8.727 -9.273 1 98.69 114 ASP B N 1
ATOM 1937 C CA . ASP B 1 114 ? -1.56 -9.391 -9.039 1 98.69 114 ASP B CA 1
ATOM 1938 C C . ASP B 1 114 ? -2.508 -9.195 -10.219 1 98.69 114 ASP B C 1
ATOM 1940 O O . ASP B 1 114 ? -2.174 -8.5 -11.18 1 98.69 114 ASP B O 1
ATOM 1944 N N . PRO B 1 115 ? -3.664 -9.734 -10.289 1 98.19 115 PRO B N 1
ATOM 1945 C CA . PRO B 1 115 ? -4.527 -9.742 -11.469 1 98.19 115 PRO B CA 1
ATOM 1946 C C . PRO B 1 115 ? -4.922 -8.344 -11.93 1 98.19 115 PRO B C 1
ATOM 1948 O O . PRO B 1 115 ? -5.258 -8.141 -13.102 1 98.19 115 PRO B O 1
ATOM 1951 N N . ASP B 1 116 ? -4.93 -7.359 -11.023 1 97.81 116 ASP B N 1
ATOM 1952 C CA . ASP B 1 116 ? -5.336 -6.008 -11.391 1 97.81 116 ASP B CA 1
ATOM 1953 C C . ASP B 1 116 ? -4.125 -5.125 -11.68 1 97.81 116 ASP B C 1
ATOM 1955 O O . ASP B 1 116 ? -4.27 -3.945 -12 1 97.81 116 ASP B O 1
ATOM 1959 N N . GLY B 1 117 ? -2.953 -5.695 -11.461 1 97.81 117 GLY B N 1
ATOM 1960 C CA . GLY B 1 117 ? -1.764 -4.953 -11.844 1 97.81 117 GLY B CA 1
ATOM 1961 C C . GLY B 1 117 ? -0.986 -4.414 -10.656 1 97.81 117 GLY B C 1
ATOM 1962 O O . GLY B 1 117 ? 0.044 -3.76 -10.828 1 97.81 117 GLY B O 1
ATOM 1963 N N . TYR B 1 118 ? -1.444 -4.641 -9.445 1 98.81 118 TYR B N 1
ATOM 1964 C CA . TYR B 1 118 ? -0.692 -4.207 -8.281 1 98.81 118 TYR B CA 1
ATOM 1965 C C . TYR B 1 118 ? 0.641 -4.938 -8.18 1 98.81 118 TYR B C 1
ATOM 1967 O O . TYR B 1 118 ? 0.705 -6.152 -8.383 1 98.81 118 TYR B O 1
ATOM 1975 N N . TYR B 1 119 ? 1.686 -4.191 -7.883 1 98.88 119 TYR B N 1
ATOM 1976 C CA . TYR B 1 119 ? 3.064 -4.664 -7.879 1 98.88 119 TYR B CA 1
ATOM 1977 C C . TYR B 1 119 ? 3.48 -5.121 -6.488 1 98.88 119 TYR B C 1
ATOM 1979 O O . TYR B 1 119 ? 3.404 -4.355 -5.527 1 98.88 119 TYR B O 1
ATOM 1987 N N . LEU B 1 120 ? 3.9 -6.414 -6.359 1 98.88 120 LEU B N 1
ATOM 1988 C CA . LEU B 1 120 ? 4.258 -7.004 -5.074 1 98.88 120 LEU B CA 1
ATOM 1989 C C . LEU B 1 120 ? 5.719 -7.441 -5.062 1 98.88 120 LEU B C 1
ATOM 1991 O O . LEU B 1 120 ? 6.215 -7.984 -6.051 1 98.88 120 LEU B O 1
ATOM 1995 N N . ARG B 1 121 ? 6.32 -7.176 -4.012 1 98.81 121 ARG B N 1
ATOM 1996 C CA . ARG B 1 121 ? 7.602 -7.797 -3.686 1 98.81 121 ARG B CA 1
ATOM 1997 C C . ARG B 1 121 ? 7.461 -8.75 -2.502 1 98.81 121 ARG B C 1
ATOM 1999 O O . ARG B 1 121 ? 7.043 -8.344 -1.416 1 98.81 121 ARG B O 1
ATOM 2006 N N . ILE B 1 122 ? 7.68 -10.008 -2.709 1 98.75 122 ILE B N 1
ATOM 2007 C CA . ILE B 1 122 ? 7.797 -10.977 -1.628 1 98.75 122 ILE B CA 1
ATOM 2008 C C . ILE B 1 122 ? 9.258 -11.102 -1.199 1 98.75 122 ILE B C 1
ATOM 2010 O O . ILE B 1 122 ? 10.133 -11.352 -2.029 1 98.75 122 ILE B O 1
ATOM 2014 N N . THR B 1 123 ? 9.477 -10.891 0.05 1 98.56 123 THR B N 1
ATOM 2015 C CA . THR B 1 123 ? 10.867 -10.82 0.491 1 98.56 123 THR B CA 1
ATOM 2016 C C . THR B 1 123 ? 11.055 -11.578 1.806 1 98.56 123 THR B C 1
ATOM 2018 O O . THR B 1 123 ? 10.109 -11.727 2.58 1 98.56 123 THR B O 1
ATOM 2021 N N . SER B 1 124 ? 12.289 -12.094 2.02 1 96.94 124 SER B N 1
ATOM 2022 C CA . SER B 1 124 ? 12.617 -12.742 3.283 1 96.94 124 SER B CA 1
ATOM 2023 C C . SER B 1 124 ? 12.719 -11.727 4.418 1 96.94 124 SER B C 1
ATOM 2025 O O . SER B 1 124 ? 12.953 -10.539 4.176 1 96.94 124 SER B O 1
ATOM 2027 N N . LYS B 1 125 ? 12.438 -12.266 5.617 1 89.38 125 LYS B N 1
ATOM 2028 C CA . LYS B 1 125 ? 12.602 -11.414 6.789 1 89.38 125 LYS B CA 1
ATOM 2029 C C . LYS B 1 125 ? 14.078 -11.195 7.109 1 89.38 125 LYS B C 1
ATOM 2031 O O . LYS B 1 125 ? 14.906 -12.078 6.871 1 89.38 125 LYS B O 1
ATOM 2036 N N . GLN B 1 126 ? 14.398 -9.977 7.625 1 73.69 126 GLN B N 1
ATOM 2037 C CA . GLN B 1 126 ? 15.75 -9.68 8.07 1 73.69 126 GLN B CA 1
ATOM 2038 C C . GLN B 1 126 ? 16.109 -10.469 9.328 1 73.69 126 GLN B C 1
ATOM 2040 O O . GLN B 1 126 ? 15.227 -10.773 10.141 1 73.69 126 GLN B O 1
#

Organism: Allomuricauda ruestringensis (strain DSM 13258 / CIP 107369 / LMG 19739 / B1) (NCBI:txid886377)

Radius of gyration: 17.66 Å; Cα contacts (8 Å, |Δi|>4): 539; chains: 2; bounding box: 44×48×38 Å